Protein AF-A0A930F1V5-F1 (afdb_monomer_lite)

Radius of gyration: 35.03 Å; chains: 1; bounding box: 98×80×86 Å

Structure (mmCIF, N/CA/C/O backbone):
data_AF-A0A930F1V5-F1
#
_entry.id   AF-A0A930F1V5-F1
#
loop_
_atom_site.group_PDB
_atom_site.id
_atom_site.type_symbol
_atom_site.label_atom_id
_atom_site.label_alt_id
_atom_site.label_comp_id
_atom_site.label_asym_id
_atom_site.label_entity_id
_atom_site.label_seq_id
_atom_site.pdbx_PDB_ins_code
_atom_site.Cartn_x
_atom_site.Cartn_y
_atom_site.Cartn_z
_atom_site.occupancy
_atom_site.B_iso_or_equiv
_atom_site.auth_seq_id
_atom_site.auth_comp_id
_atom_site.auth_asym_id
_atom_site.auth_atom_id
_atom_site.pdbx_PDB_model_num
ATOM 1 N N . MET A 1 1 ? 2.500 11.258 -12.474 1.00 87.31 1 MET A N 1
ATOM 2 C CA . MET A 1 1 ? 1.110 11.216 -12.967 1.00 87.31 1 MET A CA 1
ATOM 3 C C . MET A 1 1 ? 1.112 10.590 -14.350 1.00 87.31 1 MET A C 1
ATOM 5 O O . MET A 1 1 ? 1.795 11.127 -15.213 1.00 87.31 1 MET A O 1
ATOM 9 N N . PRO A 1 2 ? 0.422 9.464 -14.564 1.00 90.31 2 PRO A N 1
ATOM 10 C CA . PRO A 1 2 ? 0.212 8.910 -15.895 1.00 90.31 2 PRO A CA 1
ATOM 11 C C . PRO A 1 2 ? -0.604 9.876 -16.763 1.00 90.31 2 PRO A C 1
ATOM 13 O O . PRO A 1 2 ? -1.505 10.550 -16.268 1.00 90.31 2 PRO A O 1
ATOM 16 N N . ILE A 1 3 ? -0.257 9.956 -18.045 1.00 91.50 3 ILE A N 1
ATOM 17 C CA . ILE A 1 3 ? -0.938 10.775 -19.059 1.00 91.50 3 ILE A CA 1
ATOM 18 C C . ILE A 1 3 ? -1.569 9.869 -20.114 1.00 91.50 3 ILE A C 1
ATOM 20 O O . ILE A 1 3 ? -2.749 10.018 -20.423 1.00 91.50 3 ILE A O 1
ATOM 24 N N . ARG A 1 4 ? -0.793 8.915 -20.642 1.00 91.00 4 ARG A N 1
ATOM 25 C CA . ARG A 1 4 ? -1.249 7.902 -21.598 1.00 91.00 4 ARG A CA 1
ATOM 26 C C . ARG A 1 4 ? -0.883 6.524 -21.071 1.00 91.00 4 ARG A C 1
ATOM 28 O O . ARG A 1 4 ? 0.270 6.286 -20.705 1.00 91.00 4 ARG A O 1
ATOM 35 N N . VAL A 1 5 ? -1.881 5.650 -21.033 1.00 89.62 5 VAL A N 1
ATOM 36 C CA . VAL A 1 5 ? -1.772 4.269 -20.566 1.00 89.62 5 VAL A CA 1
ATOM 37 C C . VAL A 1 5 ? -2.339 3.364 -21.650 1.00 89.62 5 VAL A C 1
ATOM 39 O O . VAL A 1 5 ? -3.462 3.591 -22.098 1.00 89.62 5 VAL A O 1
ATOM 42 N N . GLU A 1 6 ? -1.581 2.355 -22.063 1.00 88.69 6 GLU A N 1
ATOM 43 C CA . GLU A 1 6 ? -2.021 1.330 -23.014 1.00 88.69 6 GLU A CA 1
ATOM 44 C C . GLU A 1 6 ? -1.712 -0.041 -22.411 1.00 88.69 6 GLU A C 1
ATOM 46 O O . GLU A 1 6 ? -0.600 -0.270 -21.950 1.00 88.69 6 GLU A O 1
ATOM 51 N N . ASN A 1 7 ? -2.700 -0.943 -22.377 1.00 84.62 7 ASN A N 1
ATOM 52 C CA . ASN A 1 7 ? -2.561 -2.286 -21.790 1.00 84.62 7 ASN A CA 1
ATOM 53 C C . ASN A 1 7 ? -1.941 -2.283 -20.374 1.00 84.62 7 ASN A C 1
ATOM 55 O O . ASN A 1 7 ? -1.029 -3.050 -20.092 1.00 84.62 7 ASN A O 1
ATOM 59 N N . ASP A 1 8 ? -2.412 -1.382 -19.505 1.00 80.56 8 ASP A N 1
ATOM 60 C CA . ASP A 1 8 ? -1.900 -1.136 -18.142 1.00 80.56 8 ASP A CA 1
ATOM 61 C C . ASP A 1 8 ? -0.447 -0.636 -18.038 1.00 80.56 8 ASP A C 1
ATOM 63 O O . ASP A 1 8 ? 0.031 -0.305 -16.943 1.00 80.56 8 ASP A O 1
ATOM 67 N N . GLU A 1 9 ? 0.235 -0.436 -19.163 1.00 85.62 9 GLU A N 1
ATOM 68 C CA . GLU A 1 9 ? 1.553 0.171 -19.205 1.00 85.62 9 GLU A CA 1
ATOM 69 C C . GLU A 1 9 ? 1.458 1.696 -19.341 1.00 85.62 9 GLU A C 1
ATOM 71 O O . GLU A 1 9 ? 0.731 2.235 -20.178 1.00 85.62 9 GLU A O 1
ATOM 76 N N . ILE A 1 10 ? 2.205 2.423 -18.505 1.00 90.25 10 ILE A N 1
ATOM 77 C CA . ILE A 1 10 ? 2.316 3.879 -18.632 1.00 90.25 10 ILE A CA 1
ATOM 78 C C . ILE A 1 10 ? 3.332 4.201 -19.718 1.00 90.25 10 ILE A C 1
ATOM 80 O O . ILE A 1 10 ? 4.530 3.985 -19.528 1.00 90.25 10 ILE A O 1
ATOM 84 N N . ILE A 1 11 ? 2.836 4.784 -20.807 1.00 91.00 11 ILE A N 1
ATOM 85 C CA . ILE A 1 11 ? 3.653 5.243 -21.929 1.00 91.00 11 ILE A CA 1
ATOM 86 C C . ILE A 1 11 ? 4.086 6.688 -21.709 1.00 91.00 11 ILE A C 1
ATOM 88 O O . ILE A 1 11 ? 5.262 6.994 -21.850 1.00 91.00 11 ILE A O 1
ATOM 92 N N . ASP A 1 12 ? 3.162 7.567 -21.316 1.00 92.69 12 ASP A N 1
ATOM 93 C CA . ASP A 1 12 ? 3.465 8.978 -21.071 1.00 92.69 12 ASP A CA 1
ATOM 94 C C . ASP A 1 12 ? 3.176 9.326 -19.614 1.00 92.69 12 ASP A C 1
ATOM 96 O O . ASP A 1 12 ? 2.146 8.926 -19.058 1.00 92.69 12 ASP A O 1
ATOM 100 N N . CYS A 1 13 ? 4.037 10.130 -18.995 1.00 93.44 13 CYS A N 1
ATOM 101 C CA . CYS A 1 13 ? 3.841 10.554 -17.615 1.00 93.44 13 CYS A CA 1
ATOM 102 C C . CYS A 1 13 ? 4.427 11.935 -17.331 1.00 93.44 13 CYS A C 1
ATOM 104 O O . CYS A 1 13 ? 5.373 12.373 -17.975 1.00 93.44 13 CYS A O 1
ATOM 106 N N . ALA A 1 14 ? 3.894 12.596 -16.310 1.00 93.50 14 ALA A N 1
ATOM 107 C CA . ALA A 1 14 ? 4.438 13.820 -15.749 1.00 93.50 14 ALA A CA 1
ATOM 108 C C . ALA A 1 14 ? 4.901 13.631 -14.304 1.00 93.50 14 ALA A C 1
ATOM 110 O O . ALA A 1 14 ? 4.192 13.034 -13.489 1.00 93.50 14 ALA A O 1
ATOM 111 N N . PHE A 1 15 ? 6.039 14.215 -13.960 1.00 92.44 15 PHE A N 1
ATOM 112 C CA . PHE A 1 15 ? 6.551 14.307 -12.601 1.00 92.44 15 PHE A CA 1
ATOM 113 C C . PHE A 1 15 ? 6.572 15.761 -12.158 1.00 92.44 15 PHE A C 1
ATOM 115 O O . PHE A 1 15 ? 7.014 16.639 -12.894 1.00 92.44 15 PHE A O 1
ATOM 122 N N . LEU A 1 16 ? 6.090 16.002 -10.944 1.00 91.69 16 LEU A N 1
ATOM 123 C CA . LEU A 1 16 ? 6.138 17.304 -10.302 1.00 91.69 16 LEU A CA 1
ATOM 124 C C . LEU A 1 16 ? 7.154 17.230 -9.164 1.00 91.69 16 LEU A C 1
ATOM 126 O O . LEU A 1 16 ? 7.044 16.363 -8.300 1.00 91.69 16 LEU A O 1
ATOM 130 N N . GLY A 1 17 ? 8.120 18.138 -9.161 1.00 89.19 17 GLY A N 1
ATOM 131 C CA . GLY A 1 17 ? 9.082 18.302 -8.078 1.00 89.19 17 GLY A CA 1
ATOM 132 C C . GLY A 1 17 ? 9.115 19.749 -7.613 1.00 89.19 17 GLY A C 1
ATOM 133 O O . GLY A 1 17 ? 8.975 20.664 -8.419 1.00 89.19 17 GLY A O 1
ATOM 134 N N . SER A 1 18 ? 9.313 19.971 -6.321 1.00 87.94 18 SER A N 1
ATOM 135 C CA . SER A 1 18 ? 9.596 21.294 -5.767 1.00 87.94 18 SER A CA 1
ATOM 136 C C . SER A 1 18 ? 11.045 21.350 -5.294 1.00 87.94 18 SER A C 1
ATOM 138 O O . SER A 1 18 ? 11.578 20.386 -4.747 1.00 87.94 18 SER A O 1
ATOM 140 N N . GLY A 1 19 ? 11.705 22.478 -5.532 1.00 84.31 19 GLY A N 1
ATOM 141 C CA . GLY A 1 19 ? 13.085 22.708 -5.125 1.00 84.31 19 GLY A CA 1
ATOM 142 C C . GLY A 1 19 ? 13.356 24.183 -4.870 1.00 84.31 19 GLY A C 1
ATOM 143 O O . GLY A 1 19 ? 12.490 25.031 -5.072 1.00 84.31 19 GLY A O 1
ATOM 144 N N . TYR A 1 20 ? 14.574 24.488 -4.430 1.00 83.25 20 TYR A N 1
ATOM 145 C CA . TYR A 1 20 ? 15.042 25.860 -4.258 1.00 83.25 20 TYR A CA 1
ATOM 146 C C . TYR A 1 20 ? 16.184 26.130 -5.232 1.00 83.25 20 TYR A C 1
ATOM 148 O O . TYR A 1 20 ? 17.164 25.387 -5.262 1.00 83.25 20 TYR A O 1
ATOM 156 N N . LEU A 1 21 ? 16.082 27.213 -6.001 1.00 77.12 21 LEU A N 1
ATOM 157 C CA . LEU A 1 21 ? 17.157 27.697 -6.862 1.00 77.12 21 LEU A CA 1
ATOM 158 C C . LEU A 1 21 ? 17.503 29.124 -6.436 1.00 77.12 21 LEU A C 1
ATOM 160 O O . LEU A 1 21 ? 16.655 30.010 -6.481 1.00 77.12 21 LEU A O 1
ATOM 164 N N . ASN A 1 22 ? 18.743 29.351 -5.996 1.00 79.88 22 ASN A N 1
ATOM 165 C CA . ASN A 1 22 ? 19.207 30.653 -5.492 1.00 79.88 22 ASN A CA 1
ATOM 166 C C . ASN A 1 22 ? 18.324 31.249 -4.372 1.00 79.88 22 ASN A C 1
ATOM 168 O O . ASN A 1 22 ? 18.157 32.462 -4.290 1.00 79.88 22 ASN A O 1
ATOM 172 N N . GLY A 1 23 ? 17.751 30.398 -3.513 1.00 80.19 23 GLY A N 1
ATOM 173 C CA . GLY A 1 23 ? 16.899 30.814 -2.392 1.00 80.19 23 GLY A CA 1
ATOM 174 C C . GLY A 1 23 ? 15.430 31.077 -2.742 1.00 80.19 23 GLY A C 1
ATOM 175 O O . GLY A 1 23 ? 14.665 31.389 -1.838 1.00 80.19 23 GLY A O 1
ATOM 176 N N . VAL A 1 24 ? 15.032 30.915 -4.008 1.00 81.69 24 VAL A N 1
ATOM 177 C CA . VAL A 1 24 ? 13.638 31.041 -4.467 1.00 81.69 24 VAL A CA 1
ATOM 178 C C . VAL A 1 24 ? 13.042 29.651 -4.653 1.00 81.69 24 VAL A C 1
ATOM 180 O O . VAL A 1 24 ? 13.688 28.779 -5.245 1.00 81.69 24 VAL A O 1
ATOM 183 N N . GLN A 1 25 ? 11.825 29.437 -4.151 1.00 83.94 25 GLN A N 1
ATOM 184 C CA . GLN A 1 25 ? 11.105 28.187 -4.370 1.00 83.94 25 GLN A CA 1
ATOM 185 C C . GLN A 1 25 ? 10.666 28.092 -5.839 1.00 83.94 25 GLN A C 1
ATOM 187 O O . GLN A 1 25 ? 10.080 29.010 -6.412 1.00 83.94 25 GLN A O 1
ATOM 192 N N . LEU A 1 26 ? 10.969 26.960 -6.462 1.00 86.38 26 LEU A N 1
ATOM 193 C CA . LEU A 1 26 ? 10.653 26.674 -7.852 1.00 86.38 26 LEU A CA 1
ATOM 194 C C . LEU A 1 26 ? 9.980 25.308 -7.929 1.00 86.38 26 LEU A C 1
ATOM 196 O O . LEU A 1 26 ? 10.496 24.319 -7.402 1.00 86.38 26 LEU A O 1
ATOM 200 N N . THR A 1 27 ? 8.853 25.241 -8.623 1.00 90.12 27 THR A N 1
ATOM 201 C CA . THR A 1 27 ? 8.196 23.969 -8.926 1.00 90.12 27 THR A CA 1
ATOM 202 C C . THR A 1 27 ? 8.531 23.585 -10.361 1.00 90.12 27 THR A C 1
ATOM 204 O O . THR A 1 27 ? 8.332 24.371 -11.280 1.00 90.12 27 THR A O 1
ATOM 207 N N . THR A 1 28 ? 9.058 22.384 -10.568 1.00 90.69 28 THR A N 1
ATOM 208 C CA . THR A 1 28 ? 9.398 21.841 -11.885 1.00 90.69 28 THR A CA 1
ATOM 209 C C . THR A 1 28 ? 8.401 20.751 -12.251 1.00 90.69 28 THR A C 1
ATOM 211 O O . THR A 1 28 ? 8.206 19.804 -11.490 1.00 90.69 28 THR A O 1
ATOM 214 N N . LEU A 1 29 ? 7.792 20.868 -13.425 1.00 91.94 29 LEU A N 1
ATOM 215 C CA . LEU A 1 29 ? 6.998 19.822 -14.055 1.00 91.94 29 LEU A CA 1
ATOM 216 C C . LEU A 1 29 ? 7.804 19.244 -15.215 1.00 91.94 29 LEU A C 1
ATOM 218 O O . LEU A 1 29 ? 8.095 19.958 -16.169 1.00 91.94 29 LEU A O 1
ATOM 222 N N . VAL A 1 30 ? 8.141 17.962 -15.144 1.00 93.44 30 VAL A N 1
ATOM 223 C CA . VAL A 1 30 ? 8.803 17.232 -16.230 1.00 93.44 30 VAL A CA 1
ATOM 224 C C . VAL A 1 30 ? 7.794 16.278 -16.847 1.00 93.44 30 VAL A C 1
ATOM 226 O O . VAL A 1 30 ? 7.261 15.416 -16.155 1.00 93.44 30 VAL A O 1
ATOM 229 N N . VAL A 1 31 ? 7.518 16.433 -18.136 1.00 93.88 31 VAL A N 1
ATOM 230 C CA . VAL A 1 31 ? 6.594 15.598 -18.901 1.00 93.88 31 VAL A CA 1
ATOM 231 C C . VAL A 1 31 ? 7.390 14.732 -19.867 1.00 93.88 31 VAL A C 1
ATOM 233 O O . VAL A 1 31 ? 8.111 15.250 -20.713 1.00 93.88 31 VAL A O 1
ATOM 236 N N . PHE A 1 32 ? 7.240 13.417 -19.752 1.00 93.94 32 PHE A N 1
ATOM 237 C CA . PHE A 1 32 ? 7.778 12.441 -20.689 1.00 93.94 32 PHE A CA 1
ATOM 238 C C . PHE A 1 32 ? 6.686 11.992 -21.661 1.00 93.94 32 PHE A C 1
ATOM 240 O O . PHE A 1 32 ? 5.618 11.552 -21.222 1.00 93.94 32 PHE A O 1
ATOM 247 N N . ARG A 1 33 ? 6.950 12.089 -22.968 1.00 93.88 33 ARG A N 1
ATOM 248 C CA . ARG A 1 33 ? 6.046 11.632 -24.036 1.00 93.88 33 ARG A CA 1
ATOM 249 C C . ARG A 1 33 ? 6.768 10.747 -25.036 1.00 93.88 33 ARG A C 1
ATOM 251 O O . ARG A 1 33 ? 7.878 11.074 -25.439 1.00 93.88 33 ARG A O 1
ATOM 258 N N . LYS A 1 34 ? 6.119 9.678 -25.492 1.00 92.25 34 LYS A N 1
ATOM 259 C CA . LYS A 1 34 ? 6.620 8.822 -26.574 1.00 92.25 34 LYS A CA 1
ATOM 260 C C . LYS A 1 34 ? 6.027 9.242 -27.925 1.00 92.25 34 LYS A C 1
ATOM 262 O O . LYS A 1 34 ? 4.811 9.166 -28.116 1.00 92.25 34 LYS A O 1
ATOM 267 N N . THR A 1 35 ? 6.878 9.656 -28.862 1.00 88.88 35 THR A N 1
ATOM 268 C CA . THR A 1 35 ? 6.521 10.024 -30.247 1.00 88.88 35 THR A CA 1
ATOM 269 C C . THR A 1 35 ? 7.446 9.295 -31.220 1.00 88.88 35 THR A C 1
ATOM 271 O O . THR A 1 35 ? 8.657 9.330 -31.026 1.00 88.88 35 THR A O 1
ATOM 274 N N . ASP A 1 36 ? 6.900 8.637 -32.249 1.00 85.94 36 ASP A N 1
ATOM 275 C CA . ASP A 1 36 ? 7.674 7.885 -33.259 1.00 85.94 36 ASP A CA 1
ATOM 276 C C . ASP A 1 36 ? 8.732 6.948 -32.638 1.00 85.94 36 ASP A C 1
ATOM 278 O O . ASP A 1 36 ? 9.912 6.976 -32.982 1.00 85.94 36 ASP A O 1
ATOM 282 N N . ASP A 1 37 ? 8.294 6.169 -31.646 1.00 85.88 37 ASP A N 1
ATOM 283 C CA . ASP A 1 37 ? 9.097 5.265 -30.813 1.00 85.88 37 ASP A CA 1
ATOM 284 C C . ASP A 1 37 ? 10.190 5.877 -29.930 1.00 85.88 37 ASP A C 1
ATOM 286 O O . ASP A 1 37 ? 10.820 5.154 -29.163 1.00 85.88 37 ASP A O 1
ATOM 290 N N . LYS A 1 38 ? 10.338 7.203 -29.902 1.00 90.38 38 LYS A N 1
ATOM 291 C CA . LYS A 1 38 ? 11.317 7.891 -29.051 1.00 90.38 38 LYS A CA 1
ATOM 292 C C . LYS A 1 38 ? 10.659 8.740 -27.978 1.00 90.38 38 LYS A C 1
ATOM 294 O O . LYS A 1 38 ? 9.619 9.363 -28.190 1.00 90.38 38 LYS A O 1
ATOM 299 N N . TYR A 1 39 ? 11.296 8.809 -26.820 1.00 92.38 39 TYR A N 1
ATOM 300 C CA . TYR A 1 39 ? 10.850 9.644 -25.719 1.00 92.38 39 TYR A CA 1
ATOM 301 C C . TYR A 1 39 ? 11.319 11.091 -25.887 1.00 92.38 39 TYR A C 1
ATOM 303 O O . TYR A 1 39 ? 12.415 11.363 -26.367 1.00 92.38 39 TYR A O 1
ATOM 311 N N . THR A 1 40 ? 10.502 12.040 -25.452 1.00 92.19 40 THR A N 1
ATOM 312 C CA . THR A 1 40 ? 10.867 13.445 -25.257 1.00 92.19 40 THR A CA 1
ATOM 313 C C . THR A 1 40 ? 10.616 13.830 -23.809 1.00 92.19 40 THR A C 1
ATOM 315 O O . THR A 1 40 ? 9.640 13.387 -23.207 1.00 92.19 40 THR A O 1
ATOM 318 N N . ALA A 1 41 ? 11.503 14.647 -23.244 1.00 92.44 41 ALA A N 1
ATOM 319 C CA . ALA A 1 41 ? 11.342 15.245 -21.927 1.00 92.44 41 ALA A CA 1
ATOM 320 C C . ALA A 1 41 ? 11.092 16.751 -22.073 1.00 92.44 41 ALA A C 1
ATOM 322 O O . ALA A 1 41 ? 11.944 17.488 -22.571 1.00 92.44 41 ALA A O 1
ATOM 323 N N . GLU A 1 42 ? 9.926 17.205 -21.626 1.00 92.88 42 GLU A N 1
ATOM 324 C CA . GLU A 1 42 ? 9.502 18.605 -21.611 1.00 92.88 42 GLU A CA 1
ATOM 325 C C . GLU A 1 42 ? 9.503 19.100 -20.163 1.00 92.88 42 GLU A C 1
ATOM 327 O O . GLU A 1 42 ? 8.735 18.619 -19.335 1.00 92.88 42 GLU A O 1
ATOM 332 N N . SER A 1 43 ? 10.378 20.046 -19.833 1.00 92.06 43 SER A N 1
ATOM 333 C CA . SER A 1 43 ? 10.471 20.624 -18.490 1.00 92.06 43 SER A CA 1
ATOM 334 C C . SER A 1 43 ? 9.885 22.028 -18.465 1.00 92.06 43 SER A C 1
ATOM 336 O O . SER A 1 43 ? 10.321 22.897 -19.221 1.00 92.06 43 SER A O 1
ATOM 338 N N . TYR A 1 44 ? 8.939 22.246 -17.558 1.00 90.88 44 TYR A N 1
ATOM 339 C CA . TYR A 1 44 ? 8.264 23.511 -17.297 1.00 90.88 44 TYR A CA 1
ATOM 340 C C . TYR A 1 44 ? 8.552 23.952 -15.866 1.00 90.88 44 TYR A C 1
ATOM 342 O O . TYR A 1 44 ? 8.466 23.146 -14.938 1.00 90.88 44 TYR A O 1
ATOM 350 N N . TYR A 1 45 ? 8.866 25.229 -15.672 1.00 89.12 45 TYR A N 1
ATOM 351 C CA . TYR A 1 45 ? 9.183 25.765 -14.350 1.00 89.12 45 TYR A CA 1
ATOM 352 C C . TYR A 1 45 ? 8.137 26.787 -13.921 1.00 89.12 45 TYR A C 1
ATOM 354 O O . TYR A 1 45 ? 7.804 27.697 -14.681 1.00 89.12 45 TYR A O 1
ATOM 362 N N . PHE A 1 46 ? 7.667 26.659 -12.688 1.00 89.19 46 PHE A N 1
ATOM 363 C CA . PHE A 1 46 ? 6.704 27.542 -12.050 1.00 89.19 46 PHE A CA 1
ATOM 364 C C . PHE A 1 46 ? 7.373 28.298 -10.900 1.00 89.19 46 PHE A C 1
ATOM 366 O O . PHE A 1 46 ? 8.177 27.727 -10.154 1.00 89.19 46 PHE A O 1
ATOM 373 N N . ASN A 1 47 ? 7.049 29.583 -10.773 1.00 86.06 47 ASN A N 1
ATOM 374 C CA . ASN A 1 47 ? 7.516 30.427 -9.673 1.00 86.06 47 ASN A CA 1
ATOM 375 C C . ASN A 1 47 ? 6.745 30.142 -8.363 1.00 86.06 47 ASN A C 1
ATOM 377 O O . ASN A 1 47 ? 5.841 29.308 -8.327 1.00 86.06 47 ASN A O 1
ATOM 381 N N . GLU A 1 48 ? 7.076 30.863 -7.287 1.00 84.00 48 GLU A N 1
ATOM 382 C CA . GLU A 1 48 ? 6.421 30.735 -5.969 1.00 84.00 48 GLU A CA 1
ATOM 383 C C . GLU A 1 48 ? 4.904 30.998 -6.004 1.00 84.00 48 GLU A C 1
ATOM 385 O O . GLU A 1 48 ? 4.165 30.490 -5.164 1.00 84.00 48 GLU A O 1
ATOM 390 N N . ASN A 1 49 ? 4.429 31.745 -7.004 1.00 83.88 49 ASN A N 1
ATOM 391 C CA . ASN A 1 49 ? 3.015 32.054 -7.213 1.00 83.88 49 ASN A CA 1
ATOM 392 C C . ASN A 1 49 ? 2.303 31.025 -8.111 1.00 83.88 49 ASN A C 1
ATOM 394 O O . ASN A 1 49 ? 1.153 31.242 -8.489 1.00 83.88 49 ASN A O 1
ATOM 398 N N . ASN A 1 50 ? 2.961 29.911 -8.455 1.00 81.50 50 ASN A N 1
ATOM 399 C CA . ASN A 1 50 ? 2.503 28.905 -9.420 1.00 81.50 50 ASN A CA 1
ATOM 400 C C . ASN A 1 50 ? 2.276 29.445 -10.843 1.00 81.50 50 ASN A C 1
ATOM 402 O O . ASN A 1 50 ? 1.512 28.870 -11.620 1.00 81.50 50 ASN A O 1
ATOM 406 N N . GLU A 1 51 ? 2.949 30.529 -11.215 1.00 85.25 51 GLU A N 1
ATOM 407 C CA . GLU A 1 51 ? 2.911 31.061 -12.573 1.00 85.25 51 GLU A CA 1
ATOM 408 C C . GLU A 1 51 ? 4.011 30.409 -13.406 1.00 85.25 51 GLU A C 1
ATOM 410 O O . GLU A 1 51 ? 5.155 30.264 -12.957 1.00 85.25 51 GLU A O 1
ATOM 415 N N . LEU A 1 52 ? 3.657 30.014 -14.629 1.00 85.38 52 LEU A N 1
ATOM 416 C CA . LEU A 1 52 ? 4.599 29.436 -15.575 1.00 85.38 52 LEU A CA 1
ATOM 417 C C . LEU A 1 52 ? 5.645 30.488 -15.954 1.00 85.38 52 LEU A C 1
ATOM 419 O O . LEU A 1 52 ? 5.313 31.592 -16.380 1.00 85.38 52 LEU A O 1
ATOM 423 N N . THR A 1 53 ? 6.912 30.131 -15.806 1.00 82.94 53 THR A N 1
ATOM 424 C CA . THR A 1 53 ? 8.026 30.955 -16.270 1.00 82.94 53 THR A CA 1
ATOM 425 C C . THR A 1 53 ? 8.307 30.685 -17.749 1.00 82.94 53 THR A C 1
ATOM 427 O O . THR A 1 53 ? 8.052 29.591 -18.244 1.00 82.94 53 THR A O 1
ATOM 430 N N . ASP A 1 54 ? 8.931 31.638 -18.444 1.00 77.44 54 ASP A N 1
ATOM 431 C CA . ASP A 1 54 ? 9.329 31.479 -19.856 1.00 77.44 54 ASP A CA 1
ATOM 432 C C . ASP A 1 54 ? 10.454 30.446 -20.074 1.00 77.44 54 ASP A C 1
ATOM 434 O O . ASP A 1 54 ? 10.904 30.217 -21.198 1.00 77.44 54 ASP A O 1
ATOM 438 N N . LYS A 1 55 ? 10.952 29.820 -19.002 1.00 70.31 55 LYS A N 1
ATOM 439 C CA . LYS A 1 55 ? 11.929 28.741 -19.098 1.00 70.31 55 LYS A CA 1
ATOM 440 C C . LYS A 1 55 ? 11.181 27.453 -19.436 1.00 70.31 55 LYS A C 1
ATOM 442 O O . LYS A 1 55 ? 10.459 26.909 -18.606 1.00 70.31 55 LYS A O 1
ATOM 447 N N . ALA A 1 56 ? 11.392 26.957 -20.647 1.00 77.31 56 ALA A N 1
ATOM 448 C CA . ALA A 1 56 ? 11.021 25.608 -21.036 1.00 77.31 56 ALA A CA 1
ATOM 449 C C . ALA A 1 56 ? 12.236 24.934 -21.670 1.00 77.31 56 ALA A C 1
ATOM 451 O O . ALA A 1 56 ? 12.887 25.510 -22.544 1.00 77.31 56 ALA A O 1
ATOM 452 N N . THR A 1 57 ? 12.539 23.722 -21.220 1.00 85.25 57 THR A N 1
ATOM 453 C CA . THR A 1 57 ? 13.617 22.910 -21.790 1.00 85.25 57 THR A CA 1
ATOM 454 C C . THR A 1 57 ? 12.990 21.679 -22.413 1.00 85.25 57 THR A C 1
ATOM 456 O O . THR A 1 57 ? 12.252 20.960 -21.742 1.00 85.25 57 THR A O 1
ATOM 459 N N . MET A 1 58 ? 13.282 21.434 -23.687 1.00 88.00 58 MET A N 1
ATOM 460 C CA . MET A 1 58 ? 12.878 20.219 -24.383 1.00 88.00 58 MET A CA 1
ATOM 461 C C . MET A 1 58 ? 14.128 19.422 -24.742 1.00 88.00 58 MET A C 1
ATOM 463 O O . MET A 1 58 ? 15.064 19.964 -25.330 1.00 88.00 58 MET A O 1
ATOM 467 N N . LEU A 1 59 ? 14.135 18.145 -24.377 1.00 87.62 59 LEU A N 1
ATOM 468 C CA . LEU A 1 59 ? 15.215 17.213 -24.672 1.00 87.62 59 LEU A CA 1
ATOM 469 C C . LEU A 1 59 ? 14.642 15.994 -25.396 1.00 87.62 59 LEU A C 1
ATOM 471 O O . LEU A 1 59 ? 13.720 15.348 -24.899 1.00 87.62 59 LEU A O 1
ATOM 475 N N . GLN A 1 60 ? 15.197 15.676 -26.564 1.00 86.62 60 GLN A N 1
ATOM 476 C CA . GLN A 1 60 ? 14.913 14.418 -27.246 1.00 86.62 60 GLN A CA 1
ATOM 477 C C . GLN A 1 60 ? 15.708 13.300 -26.566 1.00 86.62 60 GLN A C 1
ATOM 479 O O . GLN A 1 60 ? 16.926 13.399 -26.427 1.00 86.62 60 GLN A O 1
ATOM 484 N N . LEU A 1 61 ? 15.012 12.250 -26.152 1.00 87.19 61 LEU A N 1
ATOM 485 C CA . LEU A 1 61 ? 15.577 11.018 -25.614 1.00 87.19 61 LEU A CA 1
ATOM 486 C C . LEU A 1 61 ? 15.491 9.901 -26.670 1.00 87.19 61 LEU A C 1
ATOM 488 O O . LEU A 1 61 ? 15.103 10.132 -27.822 1.00 87.19 61 LEU A O 1
ATOM 492 N N . GLY A 1 62 ? 15.909 8.697 -26.288 1.00 85.50 62 GLY A N 1
ATOM 493 C CA . GLY A 1 62 ? 15.904 7.507 -27.135 1.00 85.50 62 GLY A CA 1
ATOM 494 C C . GLY A 1 62 ? 14.626 6.684 -27.019 1.00 85.50 62 GLY A C 1
ATOM 495 O O . GLY A 1 62 ? 13.580 7.178 -26.607 1.00 85.50 62 GLY A O 1
ATOM 496 N N . GLU A 1 63 ? 14.731 5.418 -27.406 1.00 85.50 63 GLU A N 1
ATOM 497 C CA . GLU A 1 63 ? 13.622 4.451 -27.426 1.00 85.50 63 GLU A CA 1
ATOM 498 C C . GLU A 1 63 ? 13.362 3.828 -26.044 1.00 85.50 63 GLU A C 1
ATOM 500 O O . GLU A 1 63 ? 12.269 3.332 -25.773 1.00 85.50 63 GLU A O 1
ATOM 505 N N . VAL A 1 64 ? 14.350 3.907 -25.146 1.00 85.06 64 VAL A N 1
ATOM 506 C CA . VAL A 1 64 ? 14.268 3.394 -23.776 1.00 85.06 64 VAL A CA 1
ATOM 507 C C . VAL A 1 64 ? 13.415 4.317 -22.910 1.00 85.06 64 VAL A C 1
ATOM 509 O O . VAL A 1 64 ? 13.549 5.543 -22.941 1.00 85.06 64 VAL A O 1
ATOM 512 N N . LYS A 1 65 ? 12.549 3.705 -22.101 1.00 87.69 65 LYS A N 1
ATOM 513 C CA . LYS A 1 65 ? 11.678 4.381 -21.141 1.00 87.69 65 LYS A CA 1
ATOM 514 C C . LYS A 1 65 ? 12.519 5.080 -20.061 1.00 87.69 65 LYS A C 1
ATOM 516 O O . LYS A 1 65 ? 13.232 4.409 -19.323 1.00 87.69 65 LYS A O 1
ATOM 521 N N . PRO A 1 66 ? 12.445 6.415 -19.915 1.00 87.44 66 PRO A N 1
ATOM 522 C CA . PRO A 1 66 ? 13.342 7.163 -19.029 1.00 87.44 66 PRO A CA 1
ATOM 523 C C . PRO A 1 66 ? 12.858 7.232 -17.572 1.00 87.44 66 PRO A C 1
ATOM 525 O O . PRO A 1 66 ? 13.349 8.043 -16.789 1.00 87.44 66 PRO A O 1
ATOM 528 N N . PHE A 1 67 ? 11.853 6.438 -17.212 1.00 89.06 67 PHE A N 1
ATOM 529 C CA . PHE A 1 67 ? 11.234 6.439 -15.895 1.00 89.06 67 PHE A CA 1
ATOM 530 C C . PHE A 1 67 ? 10.767 5.034 -15.526 1.00 89.06 67 PHE A C 1
ATOM 532 O O . PHE A 1 67 ? 10.322 4.270 -16.378 1.00 89.06 67 PHE A O 1
ATOM 539 N N . ALA A 1 68 ? 10.770 4.747 -14.230 1.00 88.62 68 ALA A N 1
ATOM 540 C CA . ALA A 1 68 ? 10.147 3.565 -13.659 1.00 88.62 68 ALA A CA 1
ATOM 541 C C . ALA A 1 68 ? 9.065 4.010 -12.665 1.00 88.62 68 ALA A C 1
ATOM 543 O O . ALA A 1 68 ? 9.185 5.063 -12.029 1.00 88.62 68 ALA A O 1
ATOM 544 N N . ILE A 1 69 ? 7.975 3.250 -12.552 1.00 87.50 69 ILE A N 1
ATOM 545 C CA . ILE A 1 69 ? 6.858 3.576 -11.656 1.00 87.50 69 ILE A CA 1
ATOM 546 C C . ILE A 1 69 ? 6.586 2.371 -10.776 1.00 87.50 69 ILE A C 1
ATOM 548 O O . ILE A 1 69 ? 6.046 1.377 -11.244 1.00 87.50 69 ILE A O 1
ATOM 552 N N . MET A 1 70 ? 6.921 2.492 -9.494 1.00 88.38 70 MET A N 1
ATOM 553 C CA . MET A 1 70 ? 6.588 1.473 -8.510 1.00 88.38 70 MET A CA 1
ATOM 554 C C . MET A 1 70 ? 5.084 1.501 -8.235 1.00 88.38 70 MET A C 1
ATOM 556 O O . MET A 1 70 ? 4.504 2.557 -7.952 1.00 88.38 70 MET A O 1
ATOM 560 N N . ARG A 1 71 ? 4.454 0.333 -8.312 1.00 88.25 71 ARG A N 1
ATOM 561 C CA . ARG A 1 71 ? 3.036 0.136 -8.018 1.00 88.25 71 ARG A CA 1
ATOM 562 C C . ARG A 1 71 ? 2.886 -0.873 -6.891 1.00 88.25 71 ARG A C 1
ATOM 564 O O . ARG A 1 71 ? 3.829 -1.552 -6.501 1.00 88.25 71 ARG A O 1
ATOM 571 N N . THR A 1 72 ? 1.688 -0.926 -6.329 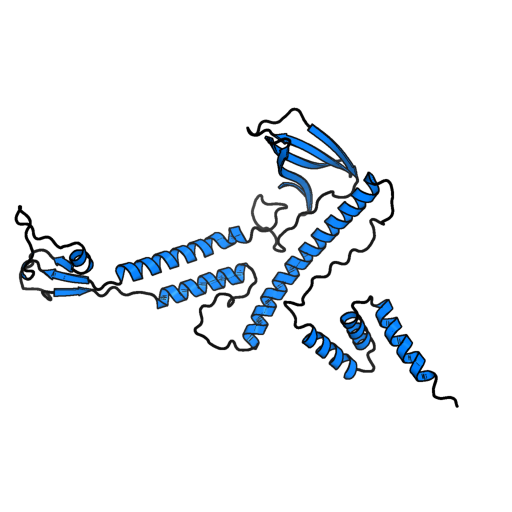1.00 89.44 72 THR A N 1
ATOM 572 C CA . THR A 1 72 ? 1.301 -2.047 -5.480 1.00 89.44 72 THR A CA 1
ATOM 573 C C . THR A 1 72 ? 0.968 -3.237 -6.373 1.00 89.44 72 THR A C 1
ATOM 575 O O . THR A 1 72 ? 0.329 -3.062 -7.405 1.00 89.44 72 THR A O 1
ATOM 578 N N . ALA A 1 73 ? 1.332 -4.443 -5.941 1.00 86.88 73 ALA A N 1
ATOM 579 C CA . ALA A 1 73 ? 1.083 -5.686 -6.689 1.00 86.88 73 ALA A CA 1
ATOM 580 C C . ALA A 1 73 ? -0.397 -6.067 -6.874 1.00 86.88 73 ALA A C 1
ATOM 582 O O . ALA A 1 73 ? -0.725 -7.074 -7.495 1.00 86.88 73 ALA A O 1
ATOM 583 N N . GLU A 1 74 ? -1.314 -5.307 -6.283 1.00 86.88 74 GLU A N 1
ATOM 584 C CA . GLU A 1 74 ? -2.745 -5.537 -6.430 1.00 86.88 74 GLU A CA 1
ATOM 585 C C . GLU A 1 74 ? -3.265 -4.787 -7.652 1.00 86.88 74 GLU A C 1
ATOM 587 O O . GLU A 1 74 ? -2.949 -3.614 -7.868 1.00 86.88 74 GLU A O 1
ATOM 592 N N . VAL A 1 75 ? -4.126 -5.453 -8.420 1.00 85.56 75 VAL A N 1
ATOM 593 C CA . VAL A 1 75 ? -4.768 -4.844 -9.584 1.00 85.56 75 VAL A CA 1
ATOM 594 C C . VAL A 1 75 ? -5.672 -3.703 -9.127 1.00 85.56 75 VAL A C 1
ATOM 596 O O . VAL A 1 75 ? -6.579 -3.887 -8.311 1.00 85.56 75 VAL A O 1
ATOM 599 N N . ASN A 1 76 ? -5.435 -2.517 -9.681 1.00 88.38 76 ASN A N 1
ATOM 600 C CA . ASN A 1 76 ? -6.247 -1.348 -9.396 1.00 88.38 76 ASN A CA 1
ATOM 601 C C . ASN A 1 76 ? -7.589 -1.428 -10.134 1.00 88.38 76 ASN A C 1
ATOM 603 O O . ASN A 1 76 ? -7.637 -1.407 -11.359 1.00 88.38 76 ASN A O 1
ATOM 607 N N . ASN A 1 77 ? -8.683 -1.502 -9.378 1.00 87.38 77 ASN A N 1
ATOM 608 C CA . ASN A 1 77 ? -10.046 -1.621 -9.894 1.00 87.38 77 ASN A CA 1
ATOM 609 C C . ASN A 1 77 ? -10.868 -0.325 -9.775 1.00 87.38 77 ASN A C 1
ATOM 611 O O . ASN A 1 77 ? -12.085 -0.360 -9.953 1.00 87.38 77 ASN A O 1
ATOM 615 N N . PHE A 1 78 ? -10.237 0.802 -9.438 1.00 88.69 78 PHE A N 1
ATOM 616 C CA . PHE A 1 78 ? -10.930 2.081 -9.323 1.00 88.69 78 PHE A CA 1
ATOM 617 C C . PHE A 1 78 ? -11.090 2.780 -10.678 1.00 88.69 78 PHE A C 1
ATOM 619 O O . PHE A 1 78 ? -10.135 2.927 -11.446 1.00 88.69 78 PHE A O 1
ATOM 626 N N . ASP A 1 79 ? -12.294 3.301 -10.923 1.00 87.44 79 ASP A N 1
ATOM 627 C CA . ASP A 1 79 ? -12.598 4.090 -12.115 1.00 87.44 79 ASP A CA 1
ATOM 628 C C . ASP A 1 79 ? -11.736 5.360 -12.185 1.00 87.44 79 ASP A C 1
ATOM 630 O O . ASP A 1 79 ? -11.629 6.122 -11.222 1.00 87.44 79 ASP A O 1
ATOM 634 N N . GLY A 1 80 ? -11.131 5.604 -13.350 1.00 85.69 80 GLY A N 1
ATOM 635 C CA . GLY A 1 80 ? -10.310 6.793 -13.603 1.00 85.69 80 GLY A CA 1
ATOM 636 C C . GLY A 1 80 ? -8.906 6.753 -12.991 1.00 85.69 80 GLY A C 1
ATOM 637 O O . GLY A 1 80 ? -8.235 7.783 -12.965 1.00 85.69 80 GLY A O 1
ATOM 638 N N . MET A 1 81 ? -8.452 5.596 -12.498 1.00 87.69 81 MET A N 1
ATOM 639 C CA . MET A 1 81 ? -7.102 5.410 -11.950 1.00 87.69 81 MET A CA 1
ATOM 640 C C . MET A 1 81 ? -6.219 4.485 -12.799 1.00 87.69 81 MET A C 1
ATOM 642 O O . MET A 1 81 ? -5.309 3.839 -12.280 1.00 87.69 81 MET A O 1
ATOM 646 N N . GLN A 1 82 ? -6.442 4.450 -14.116 1.00 87.31 82 GLN A N 1
ATOM 647 C CA . GLN A 1 82 ? -5.599 3.683 -15.036 1.00 87.31 82 GLN A CA 1
ATOM 648 C C . GLN A 1 82 ? -4.121 4.095 -14.909 1.00 87.31 82 GLN A C 1
ATOM 650 O O . GLN A 1 82 ? -3.785 5.280 -14.866 1.00 87.31 82 GLN A O 1
ATOM 655 N N . GLY A 1 83 ? -3.233 3.103 -14.826 1.00 84.75 83 GLY A N 1
ATOM 656 C CA . GLY A 1 83 ? -1.792 3.290 -14.627 1.00 84.75 83 GLY A CA 1
ATOM 657 C C . GLY A 1 83 ? -1.361 3.568 -13.180 1.00 84.75 83 GLY A C 1
ATOM 658 O O . GLY A 1 83 ? -0.183 3.415 -12.859 1.00 84.75 83 GLY A O 1
ATOM 659 N N . TYR A 1 84 ? -2.266 3.933 -12.271 1.00 87.75 84 TYR A N 1
ATOM 660 C CA . TYR A 1 84 ? -1.920 4.053 -10.854 1.00 87.75 84 TYR A CA 1
ATOM 661 C C . TYR A 1 84 ? -1.923 2.682 -10.175 1.00 87.75 84 TYR A C 1
ATOM 663 O O . TYR A 1 84 ? -2.779 1.845 -10.458 1.00 87.75 84 TYR A O 1
ATOM 671 N N . GLY A 1 85 ? -1.011 2.481 -9.220 1.00 88.62 85 GLY A N 1
ATOM 672 C CA . GLY A 1 85 ? -1.088 1.343 -8.304 1.00 88.62 85 GLY A CA 1
ATOM 673 C C . GLY A 1 85 ? -2.348 1.407 -7.437 1.00 88.62 85 GLY A C 1
ATOM 674 O O . GLY A 1 85 ? -2.861 2.492 -7.147 1.00 88.62 85 GLY A O 1
ATOM 675 N N . TYR A 1 86 ? -2.841 0.248 -7.007 1.00 90.88 86 TYR A N 1
ATOM 676 C CA . TYR A 1 86 ? -3.989 0.161 -6.116 1.00 90.88 86 TYR A CA 1
ATOM 677 C C . TYR A 1 86 ? -3.719 0.887 -4.780 1.00 90.88 86 TYR A C 1
ATOM 679 O O . TYR A 1 86 ? -2.770 0.543 -4.058 1.00 90.88 86 TYR A O 1
ATOM 687 N N . PRO A 1 87 ? -4.535 1.889 -4.408 1.00 90.56 87 PRO A N 1
ATOM 688 C CA . PRO A 1 87 ? -4.301 2.692 -3.216 1.00 90.56 87 PRO A CA 1
ATOM 689 C C . PRO A 1 87 ? -4.778 1.961 -1.954 1.00 90.56 87 PRO A C 1
ATOM 691 O O . PRO A 1 87 ? -5.855 2.242 -1.428 1.00 90.56 87 PRO A O 1
ATOM 694 N N . LYS A 1 88 ? -3.944 1.066 -1.408 1.00 88.62 88 LYS A N 1
ATOM 695 C CA . LYS A 1 88 ? -4.266 0.265 -0.207 1.00 88.62 88 LYS A CA 1
ATOM 696 C C . LYS A 1 88 ? -4.814 1.100 0.962 1.00 88.62 88 LYS A C 1
ATOM 698 O O . LYS A 1 88 ? -5.788 0.717 1.606 1.00 88.62 88 LYS A O 1
ATOM 703 N N . LEU A 1 89 ? -4.235 2.280 1.209 1.00 90.69 89 LEU A N 1
ATOM 704 C CA . LEU A 1 89 ? -4.690 3.188 2.272 1.00 90.69 89 LEU A CA 1
ATOM 705 C C . LEU A 1 89 ? -6.096 3.746 2.037 1.00 90.69 89 LEU A C 1
ATOM 707 O O . LEU A 1 89 ? -6.830 3.938 3.002 1.00 90.69 89 LEU A O 1
ATOM 711 N N . TYR A 1 90 ? -6.481 3.996 0.784 1.00 90.75 90 TYR A N 1
ATOM 712 C CA . TYR A 1 90 ? -7.817 4.495 0.467 1.00 90.75 90 TYR A CA 1
ATOM 713 C C . TYR A 1 90 ? -8.881 3.459 0.847 1.00 90.75 90 TYR A C 1
ATOM 715 O O . TYR A 1 90 ? -9.853 3.786 1.530 1.00 90.75 90 TYR A O 1
ATOM 723 N N . THR A 1 91 ? -8.641 2.188 0.518 1.00 88.06 91 THR A N 1
ATOM 724 C CA . THR A 1 91 ? -9.520 1.077 0.913 1.00 88.06 91 THR A CA 1
ATOM 725 C C . THR A 1 91 ? -9.522 0.838 2.425 1.00 88.06 91 THR A C 1
ATOM 727 O O . THR A 1 91 ? -10.509 0.346 2.968 1.00 88.06 91 THR A O 1
ATOM 730 N N . ALA A 1 92 ? -8.466 1.241 3.137 1.00 91.88 92 ALA A N 1
ATOM 731 C CA . ALA A 1 92 ? -8.394 1.134 4.592 1.00 91.88 92 ALA A CA 1
ATOM 732 C C . ALA A 1 92 ? -9.217 2.200 5.349 1.00 91.88 92 ALA A C 1
ATOM 734 O O . ALA A 1 92 ? -9.500 2.021 6.536 1.00 91.88 92 ALA A O 1
ATOM 735 N N . ILE A 1 93 ? -9.634 3.293 4.691 1.00 94.00 93 ILE A N 1
ATOM 736 C CA . ILE A 1 93 ? -10.342 4.419 5.331 1.00 94.00 93 ILE A CA 1
ATOM 737 C C . ILE A 1 93 ? -11.581 3.980 6.133 1.00 94.00 93 ILE A C 1
ATOM 739 O O . ILE A 1 93 ? -11.724 4.443 7.268 1.00 94.00 93 ILE A O 1
ATOM 743 N N . PRO A 1 94 ? -12.488 3.121 5.619 1.00 92.00 94 PRO A N 1
ATOM 744 C CA . PRO A 1 94 ? -13.656 2.684 6.380 1.00 92.00 94 PRO A CA 1
ATOM 745 C C . PRO A 1 94 ? -13.272 1.979 7.684 1.00 92.00 94 PRO A C 1
ATOM 747 O O . PRO A 1 94 ? -13.830 2.309 8.726 1.00 92.00 94 PRO A O 1
ATOM 750 N N . PHE A 1 95 ? -12.275 1.087 7.654 1.00 91.44 95 PHE A N 1
ATOM 751 C CA . PHE A 1 95 ? -11.803 0.381 8.848 1.00 91.44 95 PHE A CA 1
ATOM 752 C C . PHE A 1 95 ? -11.205 1.345 9.877 1.00 91.44 95 PHE A C 1
ATOM 754 O O . PHE A 1 95 ? -11.527 1.252 11.060 1.00 91.44 95 PHE A O 1
ATOM 761 N N . LEU A 1 96 ? -10.395 2.311 9.430 1.00 92.75 96 LEU A N 1
ATOM 762 C CA . LEU A 1 96 ? -9.814 3.336 10.303 1.00 92.75 96 LEU A CA 1
ATOM 763 C C . LEU A 1 96 ? -10.896 4.202 10.962 1.00 92.75 96 LEU A C 1
ATOM 765 O O . LEU A 1 96 ? -10.835 4.446 12.166 1.00 92.75 96 LEU A O 1
ATOM 769 N N . LYS A 1 97 ? -11.928 4.602 10.208 1.00 94.88 97 LYS A N 1
ATOM 770 C CA . LYS A 1 97 ? -13.088 5.325 10.756 1.00 94.88 97 LYS A CA 1
ATOM 771 C C . LYS A 1 97 ? -13.854 4.495 11.784 1.00 94.88 97 LYS A C 1
ATOM 773 O O . LYS A 1 97 ? -14.308 5.036 12.787 1.00 94.88 97 LYS A O 1
ATOM 778 N N . THR A 1 98 ? -14.008 3.189 11.562 1.00 92.31 98 THR A N 1
ATOM 779 C CA . THR A 1 98 ? -14.668 2.313 12.538 1.00 92.31 98 THR A CA 1
ATOM 780 C C . THR A 1 98 ? -13.845 2.172 13.817 1.00 92.31 98 THR A C 1
ATOM 782 O O . THR A 1 98 ? -14.418 2.215 14.903 1.00 92.31 98 THR A O 1
ATOM 785 N N . ILE A 1 99 ? -12.518 2.057 13.713 1.00 91.69 99 ILE A N 1
ATOM 786 C CA . ILE A 1 99 ? -11.616 2.009 14.874 1.00 91.69 99 ILE A CA 1
ATOM 787 C C . ILE A 1 99 ? -11.720 3.305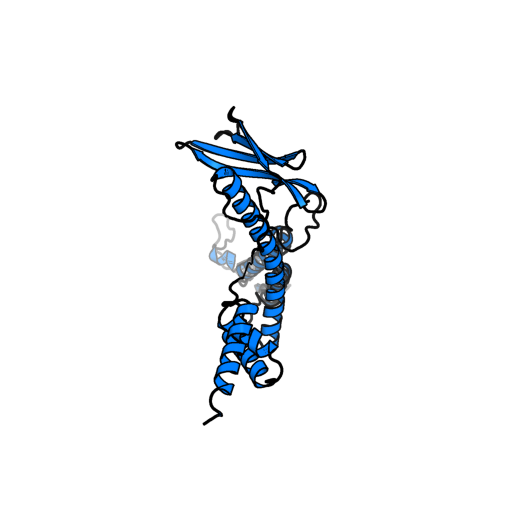 15.693 1.00 91.69 99 ILE A C 1
ATOM 789 O O . ILE A 1 99 ? -11.871 3.243 16.913 1.00 91.69 99 ILE A O 1
ATOM 793 N N . ASP A 1 100 ? -11.714 4.462 15.027 1.00 94.56 100 ASP A N 1
ATOM 794 C CA . ASP A 1 100 ? -11.881 5.774 15.667 1.00 94.56 100 ASP A CA 1
ATOM 795 C C . ASP A 1 100 ? -13.238 5.906 16.386 1.00 94.56 100 ASP A C 1
ATOM 797 O O . ASP A 1 100 ? -13.321 6.341 17.540 1.00 94.56 100 ASP A O 1
ATOM 801 N N . LEU A 1 101 ? -14.315 5.423 15.756 1.00 92.88 101 LEU A N 1
ATOM 802 C CA . LEU A 1 101 ? -15.634 5.375 16.383 1.00 92.88 101 LEU A CA 1
ATOM 803 C C . LEU A 1 101 ? -15.651 4.454 17.611 1.00 92.88 101 LEU A C 1
ATOM 805 O O . LEU A 1 101 ? -16.208 4.828 18.643 1.00 92.88 101 LEU A O 1
ATOM 809 N N . CYS A 1 102 ? -15.029 3.274 17.536 1.00 90.94 102 CYS A N 1
ATOM 810 C CA . CYS A 1 102 ? -14.940 2.359 18.677 1.00 90.94 102 CYS A CA 1
ATOM 811 C C . CYS A 1 102 ? -14.191 2.998 19.848 1.00 90.94 102 CYS A C 1
ATOM 813 O O . CYS A 1 102 ? -14.621 2.867 20.994 1.00 90.94 102 CYS A O 1
ATOM 815 N N . TYR A 1 103 ? -13.109 3.726 19.561 1.00 89.88 103 TYR A N 1
ATOM 816 C CA . TYR A 1 103 ? -12.368 4.475 20.570 1.00 89.88 103 TYR A CA 1
ATOM 817 C C . TYR A 1 103 ? -13.232 5.572 21.208 1.00 89.88 103 TYR A C 1
ATOM 819 O O . TYR A 1 103 ? -13.278 5.691 22.432 1.00 89.88 103 TYR A O 1
ATOM 827 N N . SER A 1 104 ? -13.990 6.314 20.398 1.00 91.38 104 SER A N 1
ATOM 828 C CA . SER A 1 104 ? -14.915 7.349 20.877 1.00 91.38 104 SER A CA 1
ATOM 829 C C . SER A 1 104 ? -16.025 6.781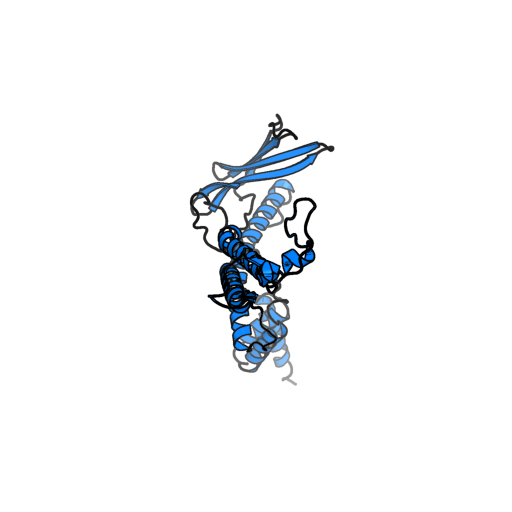 21.771 1.00 91.38 104 SER A C 1
ATOM 831 O O . SER A 1 104 ? -16.361 7.375 22.797 1.00 91.38 104 SER A O 1
ATOM 833 N N . VAL A 1 105 ? -16.578 5.614 21.422 1.00 89.31 105 VAL A N 1
ATOM 834 C CA . VAL A 1 105 ? -17.590 4.922 22.240 1.00 89.31 105 VAL A CA 1
ATOM 835 C C . VAL A 1 105 ? -16.981 4.407 23.543 1.00 89.31 105 VAL A C 1
ATOM 837 O O . VAL A 1 105 ? -17.579 4.604 24.598 1.00 89.31 105 VAL A O 1
ATOM 840 N N . LEU A 1 106 ? -15.786 3.806 23.498 1.00 89.44 106 LEU A N 1
ATOM 841 C CA . LEU A 1 106 ? -15.077 3.356 24.698 1.00 89.44 106 LEU A CA 1
ATOM 842 C C . LEU A 1 106 ? -14.818 4.516 25.655 1.00 89.44 106 LEU A C 1
ATOM 844 O O . LEU A 1 106 ? -15.112 4.415 26.843 1.00 89.44 106 LEU A O 1
ATOM 848 N N . PHE A 1 107 ? -14.294 5.622 25.128 1.00 88.38 107 PHE A N 1
ATOM 849 C CA . PHE A 1 107 ? -14.045 6.824 25.909 1.00 88.38 107 PHE A CA 1
ATOM 850 C C . PHE A 1 107 ? -15.340 7.359 26.525 1.00 88.38 107 PHE A C 1
ATOM 852 O O . PHE A 1 107 ? -15.373 7.641 27.717 1.00 88.38 107 PHE A O 1
ATOM 859 N N . GLY A 1 108 ? -16.423 7.436 25.746 1.00 86.12 108 GLY A N 1
ATOM 860 C CA . GLY A 1 108 ? -17.722 7.895 26.233 1.00 86.12 108 GLY A CA 1
ATOM 861 C C . GLY A 1 108 ? -18.324 7.009 27.329 1.00 86.12 108 GLY A C 1
ATOM 862 O O . GLY A 1 108 ? -18.882 7.540 28.288 1.00 86.12 108 GLY A O 1
ATOM 863 N N . ASP A 1 109 ? -18.203 5.684 27.212 1.00 86.06 109 ASP A N 1
ATOM 864 C CA . ASP A 1 109 ? -18.678 4.738 28.230 1.00 86.06 109 ASP A CA 1
ATOM 865 C C . ASP A 1 109 ? -17.835 4.817 29.514 1.00 86.06 109 ASP A C 1
ATOM 867 O O . ASP A 1 109 ? -18.380 4.696 30.608 1.00 86.06 109 ASP A O 1
ATOM 871 N N . LEU A 1 110 ? -16.524 5.054 29.402 1.00 85.88 110 LEU A N 1
ATOM 872 C CA . LEU A 1 110 ? -15.637 5.228 30.557 1.00 85.88 110 LEU A CA 1
ATOM 873 C C . LEU A 1 110 ? -15.850 6.579 31.254 1.00 85.88 110 LEU A C 1
ATOM 875 O O . LEU A 1 110 ? -15.931 6.623 32.480 1.00 85.88 110 LEU A O 1
ATOM 879 N N . ASP A 1 111 ? -15.989 7.663 30.489 1.00 83.00 111 ASP A N 1
ATOM 880 C CA . ASP A 1 111 ? -16.243 9.014 31.005 1.00 83.00 111 ASP A CA 1
ATOM 881 C C . ASP A 1 111 ? -17.586 9.083 31.750 1.00 83.00 111 ASP A C 1
ATOM 883 O O . ASP A 1 111 ? -17.677 9.598 32.866 1.00 83.00 111 ASP A O 1
ATOM 887 N N . LYS A 1 112 ? -18.623 8.459 31.179 1.00 78.69 112 LYS A N 1
ATOM 888 C CA . LYS A 1 112 ? -19.964 8.366 31.778 1.00 78.69 112 LYS A CA 1
ATOM 889 C C . LYS A 1 112 ? -20.132 7.169 32.706 1.00 78.69 112 LYS A C 1
ATOM 891 O O . LYS A 1 112 ? -21.229 6.971 33.210 1.00 78.69 112 LYS A O 1
ATOM 896 N N . GLY A 1 113 ? -19.084 6.384 32.944 1.00 77.44 113 GLY A N 1
ATOM 897 C CA . GLY A 1 113 ? -19.126 5.183 33.780 1.00 77.44 113 GLY A CA 1
ATOM 898 C C . GLY A 1 113 ? -19.248 5.471 35.279 1.00 77.44 113 GLY A C 1
ATOM 899 O O . GLY A 1 113 ? -19.302 4.544 36.087 1.00 77.44 113 GLY A O 1
ATOM 900 N N . GLN A 1 114 ? -19.273 6.747 35.674 1.00 75.69 114 GLN A N 1
ATOM 901 C CA . GLN A 1 114 ? -19.487 7.143 37.060 1.00 75.69 114 GLN A CA 1
ATOM 902 C C . GLN A 1 114 ? -20.904 6.776 37.512 1.00 75.69 114 GLN A C 1
ATOM 904 O O . GLN A 1 114 ? -21.886 6.960 36.792 1.00 75.69 114 GLN A O 1
ATOM 909 N N . LYS A 1 115 ? -21.010 6.264 38.740 1.00 78.25 115 LYS A N 1
ATOM 910 C CA . LYS A 1 115 ? -22.294 5.968 39.376 1.00 78.25 115 LYS A CA 1
ATOM 911 C C . LYS A 1 115 ? -23.113 7.251 39.522 1.00 78.25 115 LYS A C 1
ATOM 913 O O . LYS A 1 115 ? -22.610 8.241 40.049 1.00 78.25 115 LYS A O 1
ATOM 918 N N . LEU A 1 116 ? -24.378 7.203 39.113 1.00 79.50 116 LEU A N 1
ATOM 919 C CA . LEU A 1 116 ? -25.319 8.311 39.244 1.00 79.50 116 LEU A CA 1
ATOM 920 C C . LEU A 1 116 ? -26.355 7.991 40.323 1.00 79.50 116 LEU A C 1
ATOM 922 O O . LEU A 1 116 ? -26.973 6.927 40.331 1.00 79.50 116 LEU A O 1
ATOM 926 N N . LEU A 1 117 ? -26.552 8.931 41.241 1.00 76.75 117 LEU A N 1
ATOM 927 C CA . LEU A 1 117 ? -27.527 8.864 42.321 1.00 76.75 117 LEU A CA 1
ATOM 928 C C . LEU A 1 117 ? -28.631 9.879 42.050 1.00 76.75 117 LEU A C 1
ATOM 930 O O . LEU A 1 117 ? -28.423 11.091 42.102 1.00 76.75 117 LEU A O 1
ATOM 934 N N . PHE A 1 118 ? -29.827 9.385 41.773 1.00 76.81 118 PHE A N 1
ATOM 935 C CA . PHE A 1 118 ? -31.007 10.217 41.638 1.00 76.81 118 PHE A CA 1
ATOM 936 C C . PHE A 1 118 ? -31.622 10.427 43.018 1.00 76.81 118 PHE A C 1
ATOM 938 O O . PHE A 1 118 ? -32.040 9.466 43.664 1.00 76.81 118 PHE A O 1
ATOM 945 N N . ILE A 1 119 ? -31.660 11.675 43.480 1.00 71.19 119 ILE A N 1
ATOM 946 C CA . ILE A 1 119 ? -32.158 12.032 44.812 1.00 71.19 119 ILE A CA 1
ATOM 947 C C . ILE A 1 119 ? -33.368 12.948 44.659 1.00 71.19 119 ILE A C 1
ATOM 949 O O . ILE A 1 119 ? -33.329 13.926 43.911 1.00 71.19 119 ILE A O 1
ATOM 953 N N . ASN A 1 120 ? -34.443 12.636 45.382 1.00 70.62 120 ASN A N 1
ATOM 954 C CA . ASN A 1 120 ? -35.596 13.523 45.491 1.00 70.62 120 ASN A CA 1
ATOM 955 C C . ASN A 1 120 ? -35.222 14.785 46.290 1.00 70.62 120 ASN A C 1
ATOM 957 O O . ASN A 1 120 ? -34.665 14.688 47.388 1.00 70.62 120 ASN A O 1
ATOM 961 N N . GLU A 1 121 ? -35.558 15.960 45.758 1.00 66.31 121 GLU A N 1
ATOM 962 C CA . GLU A 1 121 ? -35.261 17.267 46.362 1.00 66.31 121 GLU A CA 1
ATOM 963 C C . GLU A 1 121 ? -35.748 17.408 47.815 1.00 66.31 121 GLU A C 1
ATOM 965 O O . GLU A 1 121 ? -35.118 18.117 48.597 1.00 66.31 121 GLU A O 1
ATOM 970 N N . ILE A 1 122 ? -36.798 16.678 48.211 1.00 62.09 122 ILE A N 1
ATOM 971 C CA . ILE A 1 122 ? -37.359 16.698 49.575 1.00 62.09 122 ILE A CA 1
ATOM 972 C C . ILE A 1 122 ? -36.383 16.110 50.618 1.00 62.09 122 ILE A C 1
ATOM 974 O O . ILE A 1 122 ? -36.417 16.493 51.786 1.00 62.09 122 ILE A O 1
ATOM 978 N N . MET A 1 123 ? -35.502 15.187 50.213 1.00 55.31 123 MET A N 1
ATOM 979 C CA . MET A 1 123 ? -34.559 14.489 51.105 1.00 55.31 123 MET A CA 1
ATOM 980 C C . MET A 1 123 ? -33.180 15.148 51.167 1.00 55.31 123 MET A C 1
ATOM 982 O O . MET A 1 123 ? -32.402 14.888 52.087 1.00 55.31 123 MET A O 1
ATOM 986 N N . ALA A 1 124 ? -32.846 15.974 50.181 1.00 60.97 124 ALA A N 1
ATOM 987 C CA . ALA A 1 124 ? -31.544 16.602 50.107 1.00 60.97 124 ALA A CA 1
ATOM 988 C C . ALA A 1 124 ? -31.567 17.915 50.907 1.00 60.97 124 ALA A C 1
ATOM 990 O O . ALA A 1 124 ? -32.256 18.868 50.547 1.00 60.97 124 ALA A O 1
ATOM 991 N N . SER A 1 125 ? -30.790 17.997 51.994 1.00 58.34 125 SER A N 1
ATOM 992 C CA . SER A 1 125 ? -30.519 19.261 52.693 1.00 58.34 125 SER A CA 1
ATOM 993 C C . SER A 1 125 ? -29.612 20.138 51.821 1.00 58.34 125 SER A C 1
ATOM 995 O O . SER A 1 125 ? -28.400 20.221 52.027 1.00 58.34 125 SER A O 1
ATOM 997 N N . MET A 1 126 ? -30.197 20.711 50.773 1.00 63.53 126 MET A N 1
ATOM 998 C CA . MET A 1 126 ? -29.496 21.421 49.711 1.00 63.53 126 MET A CA 1
ATOM 999 C C . MET A 1 126 ? -29.194 22.860 50.105 1.00 63.53 126 MET A C 1
ATOM 1001 O O . MET A 1 126 ? -30.020 23.545 50.712 1.00 63.53 126 MET A O 1
ATOM 1005 N N . GLN A 1 127 ? -28.017 23.341 49.705 1.00 63.25 127 GLN A N 1
ATOM 1006 C CA . GLN A 1 127 ? -27.732 24.769 49.740 1.00 63.25 127 GLN A CA 1
ATOM 1007 C C . GLN A 1 127 ? -28.649 25.466 48.732 1.00 63.25 127 GLN A C 1
ATOM 1009 O O . GLN A 1 127 ? -28.775 25.036 47.582 1.00 63.25 127 GLN A O 1
ATOM 1014 N N . LYS A 1 128 ? -29.330 26.514 49.192 1.00 69.31 128 LYS A N 1
ATOM 1015 C CA . LYS A 1 128 ? -30.232 27.319 48.371 1.00 69.31 128 LYS A CA 1
ATOM 1016 C C . LYS A 1 128 ? -29.515 28.579 47.917 1.00 69.31 128 LYS A C 1
ATOM 1018 O O . LYS A 1 128 ? -28.755 29.171 48.685 1.00 69.31 128 LYS A O 1
ATOM 1023 N N . ASP A 1 129 ? -29.732 28.965 46.667 1.00 70.38 129 ASP A N 1
ATOM 1024 C CA . ASP A 1 129 ? -29.267 30.247 46.156 1.00 70.38 129 ASP A CA 1
ATOM 1025 C C . ASP A 1 129 ? -30.060 31.406 46.793 1.00 70.38 129 ASP A C 1
ATOM 1027 O O . ASP A 1 129 ? -31.000 31.214 47.569 1.00 70.38 129 ASP A O 1
ATOM 1031 N N . GLN A 1 130 ? -29.688 32.638 46.450 1.00 69.75 130 GLN A N 1
ATOM 1032 C CA . GLN A 1 130 ? -30.356 33.849 46.945 1.00 69.75 130 GLN A CA 1
ATOM 1033 C C . GLN A 1 130 ? -31.833 33.949 46.509 1.00 69.75 130 GLN A C 1
ATOM 1035 O O . GLN A 1 130 ? -32.587 34.723 47.092 1.00 69.75 130 GLN A O 1
ATOM 1040 N N . ASN A 1 131 ? -32.251 33.147 45.524 1.00 70.00 131 ASN A N 1
ATOM 1041 C CA . ASN A 1 131 ? -33.606 33.080 44.984 1.00 70.00 131 ASN A CA 1
ATOM 1042 C C . ASN A 1 131 ? -34.410 31.891 45.547 1.00 70.00 131 ASN A C 1
ATOM 1044 O O . ASN A 1 131 ? -35.557 31.689 45.152 1.00 70.00 131 ASN A O 1
ATOM 1048 N N . GLY A 1 132 ? -33.839 31.112 46.473 1.00 66.06 132 GLY A N 1
ATOM 1049 C CA . GLY A 1 132 ? -34.493 29.968 47.107 1.00 66.06 132 GLY A CA 1
ATOM 1050 C C . GLY A 1 132 ? -34.424 28.657 46.316 1.00 66.06 132 GLY A C 1
ATOM 1051 O O . GLY A 1 132 ? -35.001 27.668 46.775 1.00 66.06 132 GLY A O 1
ATOM 1052 N N . ASN A 1 133 ? -33.705 28.614 45.189 1.00 68.69 133 ASN A N 1
ATOM 1053 C CA . ASN A 1 133 ? -33.532 27.405 44.385 1.00 68.69 133 ASN A CA 1
ATOM 1054 C C . ASN A 1 133 ? -32.396 26.544 44.940 1.00 68.69 133 ASN A C 1
ATOM 1056 O O . ASN A 1 133 ? -31.305 27.038 45.234 1.00 68.69 133 ASN A O 1
ATOM 1060 N N . SER A 1 134 ? -32.631 25.240 45.045 1.00 68.56 134 SER A N 1
ATOM 1061 C CA . SER A 1 134 ? -31.602 24.267 45.413 1.00 68.56 134 SER A CA 1
ATOM 1062 C C . SER A 1 134 ? -30.532 24.176 44.318 1.00 68.56 134 SER A C 1
ATOM 1064 O O . SER A 1 134 ? -30.864 23.998 43.147 1.00 68.56 134 SER A O 1
ATOM 1066 N N . PHE A 1 135 ? -29.246 24.255 44.675 1.00 70.50 135 PHE A N 1
ATOM 1067 C CA . PHE A 1 135 ? -28.148 24.059 43.721 1.00 70.50 135 PHE A CA 1
ATOM 1068 C C . PHE A 1 135 ? -27.116 23.043 44.226 1.00 70.50 135 PHE A C 1
ATOM 1070 O O . PHE A 1 135 ? -26.837 22.943 45.418 1.00 70.50 135 PHE A O 1
ATOM 1077 N N . LEU A 1 136 ? -26.543 22.276 43.294 1.00 70.88 136 LEU A N 1
ATOM 1078 C CA . LEU A 1 136 ? -25.439 21.341 43.538 1.00 70.88 136 LEU A CA 1
ATOM 1079 C C . LEU A 1 136 ? -24.102 22.008 43.180 1.00 70.88 136 LEU A C 1
ATOM 1081 O O . LEU A 1 136 ? -24.013 22.742 42.189 1.00 70.88 136 LEU A O 1
ATOM 1085 N N . THR A 1 137 ? -23.043 21.711 43.936 1.00 75.31 137 THR A N 1
ATOM 1086 C CA . THR A 1 137 ? -21.661 22.059 43.545 1.00 75.31 137 THR A CA 1
ATOM 1087 C C . THR A 1 137 ? -21.229 21.283 42.290 1.00 75.31 137 THR A C 1
ATOM 1089 O O . THR A 1 137 ? -21.855 20.288 41.929 1.00 75.31 137 THR A O 1
ATOM 1092 N N . GLN A 1 138 ? -20.159 21.705 41.601 1.00 68.88 138 GLN A N 1
ATOM 1093 C CA . GLN A 1 138 ? -19.678 21.003 40.394 1.00 68.88 138 GLN A CA 1
ATOM 1094 C C . GLN A 1 138 ? -19.351 19.523 40.648 1.00 68.88 138 GLN A C 1
ATOM 1096 O O . GLN A 1 138 ? -19.711 18.684 39.830 1.00 68.88 138 GLN A O 1
ATOM 1101 N N . GLU A 1 139 ? -18.733 19.196 41.785 1.00 67.75 139 GLU A N 1
ATOM 1102 C CA . GLU A 1 139 ? -18.436 17.807 42.166 1.00 67.75 139 GLU A CA 1
ATOM 1103 C C . GLU A 1 139 ? -19.713 17.013 42.482 1.00 67.75 139 GLU A C 1
ATOM 1105 O O . GLU A 1 139 ? -19.842 15.853 42.103 1.00 67.75 139 GLU A O 1
ATOM 1110 N N . GLN A 1 140 ? -20.716 17.652 43.091 1.00 70.12 140 GLN A N 1
ATOM 1111 C CA . GLN A 1 140 ? -22.008 17.015 43.349 1.00 70.12 140 GLN A CA 1
ATOM 1112 C C . GLN A 1 140 ? -22.827 16.796 42.070 1.00 70.12 140 GLN A C 1
ATOM 1114 O O . GLN A 1 140 ? -23.511 15.787 41.971 1.00 70.12 140 GLN A O 1
ATOM 1119 N N . LYS A 1 141 ? -22.733 17.677 41.065 1.00 69.50 141 LYS A N 1
ATOM 1120 C CA . LYS A 1 141 ? -23.412 17.505 39.763 1.00 69.50 141 LYS A CA 1
ATOM 1121 C C . LYS A 1 141 ? -22.904 16.306 38.956 1.00 69.50 141 LYS A C 1
ATOM 1123 O O . LYS A 1 141 ? -23.614 15.851 38.068 1.00 69.50 141 LYS A O 1
ATOM 1128 N N . LYS A 1 142 ? -21.696 15.807 39.245 1.00 68.00 142 LYS A N 1
ATOM 1129 C CA . LYS A 1 142 ? -21.146 14.596 38.612 1.00 68.00 142 LYS A CA 1
ATOM 1130 C C . LYS A 1 142 ? -21.773 13.309 39.161 1.00 68.00 142 LYS A C 1
ATOM 1132 O O . LYS A 1 142 ? -21.877 12.334 38.434 1.00 68.00 142 LYS A O 1
ATOM 1137 N N . LEU A 1 143 ? -22.198 13.320 40.428 1.00 67.56 143 LEU A N 1
ATOM 1138 C CA . LEU A 1 143 ? -22.703 12.146 41.153 1.00 67.56 143 LEU A CA 1
ATOM 1139 C C . LEU A 1 143 ? -24.217 12.172 41.379 1.00 67.56 143 LEU A C 1
ATOM 1141 O O . LEU A 1 143 ? -24.830 11.113 41.456 1.00 67.56 143 LEU A O 1
ATOM 1145 N N . PHE A 1 144 ? -24.824 13.353 41.504 1.00 71.06 144 PHE A N 1
ATOM 1146 C CA . PHE A 1 144 ? -26.213 13.514 41.925 1.00 71.06 144 PHE A CA 1
ATOM 1147 C C . PHE A 1 144 ? -27.071 14.176 40.849 1.00 71.06 144 PHE A C 1
ATOM 1149 O O . PHE A 1 144 ? -26.726 15.238 40.328 1.00 71.06 144 PHE A O 1
ATOM 1156 N N . ILE A 1 145 ? -28.234 13.582 40.579 1.00 73.00 145 ILE A N 1
ATOM 1157 C CA . ILE A 1 145 ? -29.272 14.154 39.717 1.00 73.00 145 ILE A CA 1
ATOM 1158 C C . ILE A 1 145 ? -30.518 14.402 40.568 1.00 73.00 145 ILE A C 1
ATOM 1160 O O . ILE A 1 145 ? -31.055 13.484 41.186 1.00 73.00 145 ILE A O 1
ATOM 1164 N N . LEU A 1 146 ? -30.974 15.654 40.610 1.00 69.12 146 LEU A N 1
ATOM 1165 C CA . LEU A 1 146 ? -32.174 16.027 41.355 1.00 69.12 146 LEU A CA 1
ATOM 1166 C C . LEU A 1 146 ? -33.420 15.629 40.570 1.00 69.12 146 LEU A C 1
ATOM 1168 O O . LEU A 1 146 ? -33.588 15.998 39.406 1.00 69.12 146 LEU A O 1
ATOM 1172 N N . LEU A 1 147 ? -34.294 14.878 41.227 1.00 67.81 147 LEU A N 1
ATOM 1173 C CA . LEU A 1 147 ? -35.650 14.641 40.760 1.00 67.81 147 LEU A CA 1
ATOM 1174 C C . LEU A 1 147 ? -36.567 15.649 41.458 1.00 67.81 147 LEU A C 1
ATOM 1176 O O . LEU A 1 147 ? -36.515 15.766 42.683 1.00 67.81 147 LEU A O 1
ATOM 1180 N N . GLY A 1 148 ? -37.402 16.352 40.686 1.00 64.94 148 GLY A N 1
ATOM 1181 C CA . GLY A 1 148 ? -38.376 17.300 41.239 1.00 64.94 148 GLY A CA 1
ATOM 1182 C C . GLY A 1 148 ? -39.342 16.642 42.231 1.00 64.94 148 GLY A C 1
ATOM 1183 O O . GLY A 1 148 ? -39.457 15.414 42.280 1.00 64.94 148 GLY A O 1
ATOM 1184 N N . GLU A 1 149 ? -40.053 17.463 43.006 1.00 59.22 149 GLU A N 1
ATOM 1185 C CA . GLU A 1 149 ? -40.946 17.007 44.077 1.00 59.22 149 GLU A CA 1
ATOM 1186 C C . GLU A 1 149 ? -41.998 16.001 43.568 1.00 59.22 149 GLU A C 1
ATOM 1188 O O . GLU A 1 149 ? -42.981 16.355 42.913 1.00 59.22 149 GLU A O 1
ATOM 1193 N N . LYS A 1 150 ? -41.805 14.715 43.877 1.00 56.50 150 LYS A N 1
ATOM 1194 C CA . LYS A 1 150 ? -42.821 13.671 43.689 1.00 56.50 150 LYS A CA 1
ATOM 1195 C C . LYS A 1 150 ? -43.349 13.199 45.040 1.00 56.50 150 LYS A C 1
ATOM 1197 O O . LYS A 1 150 ? -42.570 12.923 45.952 1.00 56.50 150 LYS A O 1
ATOM 1202 N N . LEU A 1 151 ? -44.679 13.104 45.137 1.00 53.97 151 LEU A N 1
ATOM 1203 C CA . LEU A 1 151 ? -45.419 12.590 46.294 1.00 53.97 151 LEU A CA 1
ATOM 1204 C C . LEU A 1 151 ? -45.071 11.109 46.572 1.00 53.97 151 LEU A C 1
ATOM 1206 O O . LEU A 1 151 ? -44.794 10.362 45.629 1.00 53.97 151 LEU A O 1
ATOM 1210 N N . PRO A 1 152 ? -45.094 10.677 47.847 1.00 52.81 152 PRO A N 1
ATOM 1211 C CA . PRO A 1 152 ? -44.443 9.456 48.329 1.00 52.81 152 PRO A CA 1
ATOM 1212 C C . PRO A 1 152 ? -45.261 8.180 48.079 1.00 52.81 152 PRO A C 1
ATOM 1214 O O . PRO A 1 152 ? -45.471 7.403 49.002 1.00 52.81 152 PRO A O 1
ATOM 1217 N N . ASP A 1 153 ? -45.720 7.953 46.846 1.00 55.84 153 ASP A N 1
ATOM 1218 C CA . ASP A 1 153 ? -46.541 6.772 46.525 1.00 55.84 153 ASP A CA 1
ATOM 1219 C C . ASP A 1 153 ? -45.968 5.864 45.427 1.00 55.84 153 ASP A C 1
ATOM 1221 O O . ASP A 1 153 ? -46.539 4.816 45.134 1.00 55.84 153 ASP A O 1
ATOM 1225 N N . GLN A 1 154 ? -44.810 6.187 44.835 1.00 54.56 154 GLN A N 1
ATOM 1226 C CA . GLN A 1 154 ? -44.137 5.270 43.907 1.00 54.56 154 GLN A CA 1
ATOM 1227 C C . GLN A 1 154 ? -42.607 5.335 43.981 1.00 54.56 154 GLN A C 1
ATOM 1229 O O . GLN A 1 154 ? -42.023 6.386 43.750 1.00 54.56 154 GLN A O 1
ATOM 1234 N N . LYS A 1 155 ? -42.019 4.150 44.222 1.00 53.31 155 LYS A N 1
ATOM 1235 C CA . LYS A 1 155 ? -40.626 3.700 44.020 1.00 53.31 155 LYS A CA 1
ATOM 1236 C C . LYS A 1 155 ? -39.510 4.614 44.544 1.00 53.31 155 LYS A C 1
ATOM 1238 O O . LYS A 1 155 ? -39.251 5.665 43.983 1.00 53.31 155 LYS A O 1
ATOM 1243 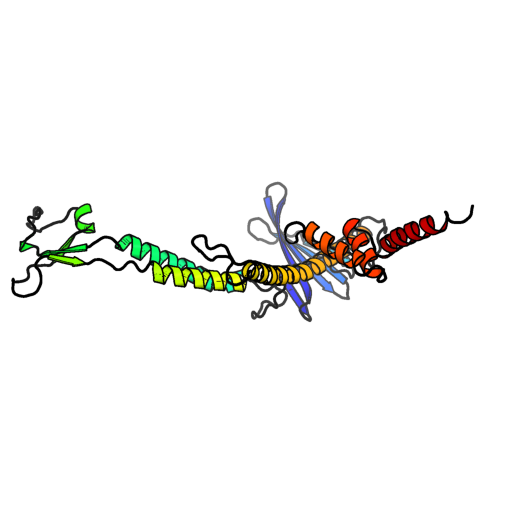N N . GLU A 1 156 ? -38.836 4.103 45.578 1.00 55.44 156 GLU A N 1
ATOM 1244 C CA . GLU A 1 156 ? -37.496 4.455 46.078 1.00 55.44 156 GLU A CA 1
ATOM 1245 C C . GLU A 1 156 ? -37.101 5.942 45.974 1.00 55.44 156 GLU A C 1
ATOM 1247 O O . GLU A 1 156 ? -36.712 6.449 44.928 1.00 55.44 156 GLU A O 1
ATOM 1252 N N . LEU A 1 157 ? -37.133 6.630 47.123 1.00 64.06 157 LEU A N 1
ATOM 1253 C CA . LEU A 1 157 ? -36.743 8.041 47.302 1.00 64.06 157 LEU A CA 1
ATOM 1254 C C . LEU A 1 157 ? -35.315 8.377 46.824 1.00 64.06 157 LEU A C 1
ATOM 1256 O O . LEU A 1 157 ? -34.990 9.551 46.631 1.00 64.06 157 LEU A O 1
ATOM 1260 N N . ILE A 1 158 ? -34.475 7.354 46.663 1.00 65.94 158 ILE A N 1
ATOM 1261 C CA . ILE A 1 158 ? -33.129 7.416 46.101 1.00 65.94 158 ILE A CA 1
ATOM 1262 C C . ILE A 1 158 ? -33.036 6.289 45.077 1.00 65.94 158 ILE A C 1
ATOM 1264 O O . ILE A 1 158 ? -33.248 5.131 45.431 1.00 65.94 158 ILE A O 1
ATOM 1268 N N . TYR A 1 159 ? -32.711 6.624 43.833 1.00 75.94 159 TYR A N 1
ATOM 1269 C CA . TYR A 1 159 ? -32.534 5.650 42.761 1.00 75.94 159 TYR A CA 1
ATOM 1270 C C . TYR A 1 159 ? -31.076 5.640 42.305 1.00 75.94 159 TYR A C 1
ATOM 1272 O O . TYR A 1 159 ? -30.530 6.665 41.894 1.00 75.94 159 TYR A O 1
ATOM 1280 N N . GLU A 1 160 ? -30.431 4.479 42.394 1.00 77.56 160 GLU A N 1
ATOM 1281 C CA . GLU A 1 160 ? -29.065 4.298 41.911 1.00 77.56 160 GLU A CA 1
ATOM 1282 C C . GLU A 1 160 ? -29.084 3.848 40.450 1.00 77.56 160 GLU A C 1
ATOM 1284 O O . GLU A 1 160 ? -29.660 2.814 40.110 1.00 77.56 160 GLU A O 1
ATOM 1289 N N . TYR A 1 161 ? -28.410 4.599 39.585 1.00 79.00 161 TYR A N 1
ATOM 1290 C CA . TYR A 1 161 ? -28.160 4.208 38.208 1.00 79.00 161 TYR A CA 1
ATOM 1291 C C . TYR A 1 161 ? -26.671 3.935 38.037 1.00 79.00 161 TYR A C 1
ATOM 1293 O O . TYR A 1 161 ? -25.838 4.831 38.186 1.00 79.00 161 TYR A O 1
ATOM 1301 N N . ASN A 1 162 ? -26.347 2.683 37.726 1.00 81.38 162 ASN A N 1
ATOM 1302 C CA . ASN A 1 162 ? -24.999 2.257 37.376 1.00 81.38 162 ASN A CA 1
ATOM 1303 C C . ASN A 1 162 ? -24.957 2.071 35.854 1.00 81.38 162 ASN A C 1
ATOM 1305 O O . ASN A 1 162 ? -25.515 1.086 35.365 1.00 81.38 162 ASN A O 1
ATOM 1309 N N . PRO A 1 163 ? -24.361 3.012 35.101 1.00 80.75 163 PRO A N 1
ATOM 1310 C CA . PRO A 1 163 ? -24.199 2.868 33.661 1.00 80.75 163 PRO A CA 1
ATOM 1311 C C . PRO A 1 163 ? -23.415 1.592 33.339 1.00 80.75 163 PRO A C 1
ATOM 1313 O O . PRO A 1 163 ? -22.381 1.315 33.949 1.00 80.75 163 PRO A O 1
ATOM 1316 N N . GLU A 1 164 ? -23.901 0.806 32.381 1.00 82.06 164 GLU A N 1
ATOM 1317 C CA . GLU A 1 164 ? -23.179 -0.373 31.910 1.00 82.06 164 GLU A CA 1
ATOM 1318 C C . GLU A 1 164 ? -22.009 0.062 31.018 1.00 82.06 164 GLU A C 1
ATOM 1320 O O . GLU A 1 164 ? -22.208 0.679 29.970 1.00 82.06 164 GLU A O 1
ATOM 1325 N N . ILE A 1 165 ? -20.781 -0.271 31.425 1.00 85.94 165 ILE A N 1
ATOM 1326 C CA . ILE A 1 165 ? -19.578 -0.013 30.629 1.00 85.94 165 ILE A CA 1
ATOM 1327 C C . ILE A 1 165 ? -19.339 -1.225 29.722 1.00 85.94 165 ILE A C 1
ATOM 1329 O O . ILE A 1 165 ? -18.924 -2.288 30.186 1.00 85.94 165 ILE A O 1
ATOM 1333 N N . ARG A 1 166 ? -19.574 -1.070 28.415 1.00 85.88 166 ARG A N 1
ATOM 1334 C CA . ARG A 1 166 ? -19.574 -2.170 27.427 1.00 85.88 166 ARG A CA 1
ATOM 1335 C C . ARG A 1 166 ? -18.173 -2.527 26.928 1.00 85.88 166 ARG A C 1
ATOM 1337 O O . ARG A 1 166 ? -17.936 -2.687 25.731 1.00 85.88 166 ARG A O 1
ATOM 1344 N N . THR A 1 167 ? -17.205 -2.617 27.836 1.00 86.00 167 THR A N 1
ATOM 1345 C CA . THR A 1 167 ? -15.793 -2.824 27.476 1.00 86.00 167 THR A CA 1
ATOM 1346 C C . THR A 1 167 ? -15.568 -4.128 26.713 1.00 86.00 167 THR A C 1
ATOM 1348 O O . THR A 1 167 ? -14.780 -4.142 25.771 1.00 86.00 167 THR A O 1
ATOM 1351 N N . ALA A 1 168 ? -16.275 -5.204 27.074 1.00 87.56 168 ALA A N 1
ATOM 1352 C CA . ALA A 1 168 ? -16.148 -6.507 26.427 1.00 87.56 168 ALA A CA 1
ATOM 1353 C C . ALA A 1 168 ? -16.622 -6.467 24.967 1.00 87.56 168 ALA A C 1
ATOM 1355 O O . ALA A 1 168 ? -15.859 -6.819 24.069 1.00 87.56 168 ALA A O 1
ATOM 1356 N N . GLN A 1 169 ? -17.832 -5.956 24.721 1.00 88.31 169 GLN A N 1
ATOM 1357 C CA . GLN A 1 169 ? -18.388 -5.846 23.371 1.00 88.31 169 GLN A CA 1
ATOM 1358 C C . GLN A 1 169 ? -17.548 -4.899 22.507 1.00 88.31 169 GLN A C 1
ATOM 1360 O O . GLN A 1 169 ? -17.270 -5.189 21.346 1.00 88.31 169 GLN A O 1
ATOM 1365 N N . ILE A 1 170 ? -17.086 -3.779 23.074 1.00 88.94 170 ILE A N 1
ATOM 1366 C CA . ILE A 1 170 ? -16.225 -2.841 22.348 1.00 88.94 170 ILE A CA 1
ATOM 1367 C C . ILE A 1 170 ? -14.883 -3.492 22.004 1.00 88.94 170 ILE A C 1
ATOM 1369 O O . ILE A 1 170 ? -14.410 -3.331 20.882 1.00 88.94 170 ILE A O 1
ATOM 1373 N N . LYS A 1 171 ? -14.288 -4.270 22.918 1.00 87.50 171 LYS A N 1
ATOM 1374 C CA . LYS A 1 171 ? -13.048 -5.015 22.655 1.00 87.50 171 LYS A CA 1
ATOM 1375 C C . LYS A 1 171 ? -13.220 -6.014 21.506 1.00 87.50 171 LYS A C 1
ATOM 1377 O O . LYS A 1 171 ? -12.328 -6.113 20.666 1.00 87.50 171 LYS A O 1
ATOM 1382 N N . GLU A 1 172 ? -14.343 -6.730 21.445 1.00 88.75 172 GLU A N 1
ATOM 1383 C CA . GLU A 1 172 ? -14.642 -7.656 20.342 1.00 88.75 172 GLU A CA 1
ATOM 1384 C C . GLU A 1 172 ? -14.712 -6.932 18.994 1.00 88.75 172 GLU A C 1
ATOM 1386 O O . GLU A 1 172 ?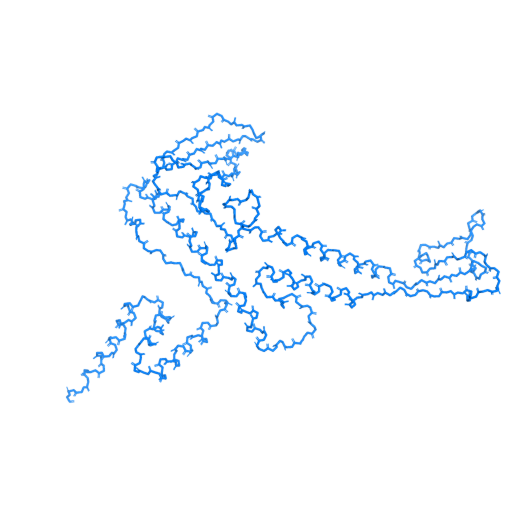 -14.057 -7.351 18.037 1.00 88.75 172 GLU A O 1
ATOM 1391 N N . VAL A 1 173 ? -15.428 -5.804 18.929 1.00 89.25 173 VAL A N 1
ATOM 1392 C CA . VAL A 1 173 ? -15.508 -4.988 17.707 1.00 89.25 173 VAL A CA 1
ATOM 1393 C C . VAL A 1 173 ? -14.132 -4.428 17.332 1.00 89.25 173 VAL A C 1
ATOM 1395 O O . VAL A 1 173 ? -13.747 -4.476 16.165 1.00 89.25 173 VAL A O 1
ATOM 1398 N N . PHE A 1 174 ? -13.350 -3.965 18.312 1.00 89.31 174 PHE A N 1
ATOM 1399 C CA . PHE A 1 174 ? -12.001 -3.441 18.092 1.00 89.31 174 PHE A CA 1
ATOM 1400 C C . PHE A 1 174 ? -11.078 -4.502 17.477 1.00 89.31 174 PHE A C 1
ATOM 1402 O O . PHE A 1 174 ? -10.423 -4.253 16.464 1.00 89.31 174 PHE A O 1
ATOM 1409 N N . ASN A 1 175 ? -11.080 -5.712 18.043 1.00 88.62 175 ASN A N 1
ATOM 1410 C CA . ASN A 1 175 ? -10.315 -6.845 17.527 1.00 88.62 175 ASN A CA 1
ATOM 1411 C C . ASN A 1 175 ? -10.773 -7.251 16.119 1.00 88.62 175 ASN A C 1
ATOM 1413 O O . ASN A 1 175 ? -9.927 -7.528 15.268 1.00 88.62 175 ASN A O 1
ATOM 1417 N N . LEU A 1 176 ? -12.082 -7.257 15.844 1.00 89.06 176 LEU A N 1
ATOM 1418 C CA . LEU A 1 176 ? -12.613 -7.560 14.514 1.00 89.06 176 LEU A CA 1
ATOM 1419 C C . LEU A 1 176 ? -12.141 -6.533 13.476 1.00 89.06 176 LEU A C 1
ATOM 1421 O O . LEU A 1 176 ? -11.607 -6.919 12.438 1.00 89.06 176 LEU A O 1
ATOM 1425 N N . CYS A 1 177 ? -12.277 -5.235 13.760 1.00 90.50 177 CYS A N 1
ATOM 1426 C CA . CYS A 1 177 ? -11.848 -4.173 12.849 1.00 90.50 177 CYS A CA 1
ATOM 1427 C C . CYS A 1 177 ? -10.342 -4.216 12.576 1.00 90.50 177 CYS A C 1
ATOM 1429 O O . CYS A 1 177 ? -9.926 -4.085 11.427 1.00 90.50 177 CYS A O 1
ATOM 1431 N N . LEU A 1 178 ? -9.529 -4.455 13.607 1.00 89.62 178 LEU A N 1
ATOM 1432 C CA . LEU A 1 178 ? -8.085 -4.627 13.455 1.00 89.62 178 LEU A CA 1
ATOM 1433 C C . LEU A 1 178 ? -7.723 -5.881 12.649 1.00 89.62 178 LEU A C 1
ATOM 1435 O O . LEU A 1 178 ? -6.786 -5.846 11.853 1.00 89.62 178 LEU A O 1
ATOM 1439 N N . SER A 1 179 ? -8.471 -6.973 12.813 1.00 88.75 179 SER A N 1
ATOM 1440 C CA . SER A 1 179 ? -8.274 -8.207 12.041 1.00 88.75 179 SER A CA 1
ATOM 1441 C C . SER A 1 179 ? -8.604 -7.997 10.560 1.00 88.75 179 SER A C 1
ATOM 1443 O O . SER A 1 179 ? -7.842 -8.420 9.695 1.00 88.75 179 SER A O 1
ATOM 1445 N N . LEU A 1 180 ? -9.702 -7.293 10.259 1.00 88.75 180 LEU A N 1
ATOM 1446 C CA . LEU A 1 180 ? -10.084 -6.932 8.889 1.00 88.75 180 LEU A CA 1
ATOM 1447 C C . LEU A 1 180 ? -9.066 -5.985 8.247 1.00 88.75 180 LEU A C 1
ATOM 1449 O O . LEU A 1 180 ? -8.670 -6.198 7.102 1.00 88.75 180 LEU A O 1
ATOM 1453 N N . LEU A 1 181 ? -8.589 -4.988 8.999 1.00 90.19 181 LEU A N 1
ATOM 1454 C CA . LEU A 1 181 ? -7.520 -4.098 8.554 1.00 90.19 181 LEU A CA 1
ATOM 1455 C C . LEU A 1 181 ? -6.251 -4.901 8.234 1.00 90.19 181 LEU A C 1
ATOM 1457 O O . LEU A 1 181 ? -5.695 -4.763 7.152 1.00 90.19 181 LEU A O 1
ATOM 1461 N N . SER A 1 182 ? -5.829 -5.793 9.128 1.00 88.38 182 SER A N 1
ATOM 1462 C CA . SER A 1 182 ? -4.661 -6.658 8.929 1.00 88.38 182 SER A CA 1
ATOM 1463 C C . SER A 1 182 ? -4.766 -7.522 7.666 1.00 88.38 182 SER A C 1
ATOM 1465 O O . SER A 1 182 ? -3.825 -7.582 6.874 1.00 88.38 182 SER A O 1
ATOM 1467 N N . LEU A 1 183 ? -5.930 -8.139 7.441 1.00 86.62 183 LEU A N 1
ATOM 1468 C CA . LEU A 1 183 ? -6.209 -8.925 6.238 1.00 86.62 183 LEU A CA 1
ATOM 1469 C C . LEU A 1 183 ? -6.147 -8.075 4.967 1.00 86.62 183 LEU A C 1
ATOM 1471 O O . LEU A 1 183 ? -5.589 -8.529 3.974 1.00 86.62 183 LEU A O 1
ATOM 1475 N N . SER A 1 184 ? -6.657 -6.839 5.003 1.00 86.50 184 SER A N 1
ATOM 1476 C CA . SER A 1 184 ? -6.640 -5.939 3.839 1.00 86.50 184 SER A CA 1
ATOM 1477 C C . SER A 1 184 ? -5.231 -5.559 3.368 1.00 86.50 184 SER A C 1
ATOM 1479 O O . SER A 1 184 ? -5.056 -5.194 2.211 1.00 86.50 184 SER A O 1
ATOM 1481 N N . PHE A 1 185 ? -4.225 -5.675 4.241 1.00 85.94 185 PHE A N 1
ATOM 1482 C CA . PHE A 1 185 ? -2.813 -5.469 3.906 1.00 85.94 185 PHE A CA 1
ATOM 1483 C C . PHE A 1 185 ? -2.037 -6.779 3.695 1.00 85.94 185 PHE A C 1
ATOM 1485 O O . PHE A 1 185 ? -0.830 -6.726 3.486 1.00 85.94 185 PHE A O 1
ATOM 1492 N N . GLY A 1 186 ? -2.695 -7.942 3.761 1.00 81.56 186 GLY A N 1
ATOM 1493 C CA . GLY A 1 186 ? -2.052 -9.249 3.591 1.00 81.56 186 GLY A CA 1
ATOM 1494 C C . GLY A 1 186 ? -1.233 -9.728 4.796 1.00 81.56 186 GLY A C 1
ATOM 1495 O O . GLY A 1 186 ? -0.448 -10.659 4.673 1.00 81.56 186 GLY A O 1
ATOM 1496 N N . TYR A 1 187 ? -1.421 -9.146 5.985 1.00 79.19 187 TYR A N 1
ATOM 1497 C CA . TYR A 1 187 ? -0.705 -9.555 7.207 1.00 79.19 187 TYR A CA 1
ATOM 1498 C C . TYR A 1 187 ? -1.374 -10.718 7.965 1.00 79.19 187 TYR A C 1
ATOM 1500 O O . TYR A 1 187 ? -0.957 -11.068 9.074 1.00 79.19 187 TYR A O 1
ATOM 1508 N N . GLY A 1 188 ? -2.439 -11.297 7.404 1.00 79.62 188 GLY A N 1
ATOM 1509 C CA . GLY A 1 188 ? -3.271 -12.313 8.054 1.00 79.62 188 GLY A CA 1
ATOM 1510 C C . GLY A 1 188 ? -4.241 -11.724 9.088 1.00 79.62 188 GLY A C 1
ATOM 1511 O O . GLY A 1 188 ? -4.286 -10.519 9.313 1.00 79.62 188 GLY A O 1
ATOM 1512 N N . SER A 1 189 ? -5.045 -12.562 9.743 1.00 72.44 189 SER A N 1
ATOM 1513 C CA . SER A 1 189 ? -6.137 -12.117 10.633 1.00 72.44 189 SER A CA 1
ATOM 1514 C C . SER A 1 189 ? -5.726 -11.830 12.081 1.00 72.44 189 SER A C 1
ATOM 1516 O O . SER A 1 189 ? -6.480 -11.206 12.819 1.00 72.44 189 SER A O 1
ATOM 1518 N N . LYS A 1 190 ? -4.537 -12.262 12.510 1.00 70.81 190 LYS A N 1
ATOM 1519 C CA . LYS A 1 190 ? -4.139 -12.276 13.931 1.00 70.81 190 LYS A CA 1
ATOM 1520 C C . LYS A 1 190 ? -2.946 -11.368 14.275 1.00 70.81 190 LYS A C 1
ATOM 1522 O O . LYS A 1 190 ? -2.339 -11.516 15.342 1.00 70.81 190 LYS A O 1
ATOM 1527 N N . LYS A 1 191 ? -2.575 -10.437 13.385 1.00 74.56 191 LYS A N 1
ATOM 1528 C CA . LYS A 1 191 ? -1.416 -9.543 13.585 1.00 74.56 191 LYS A CA 1
ATOM 1529 C C . LYS A 1 191 ? -1.611 -8.577 14.755 1.00 74.56 191 LYS A C 1
ATOM 1531 O O . LYS A 1 191 ? -0.689 -8.380 15.537 1.00 74.56 191 LYS A O 1
ATOM 1536 N N . TYR A 1 192 ? -2.807 -8.000 14.868 1.00 73.81 192 TYR A N 1
ATOM 1537 C CA . TYR A 1 192 ? -3.134 -6.926 15.815 1.00 73.81 192 TYR A CA 1
ATOM 1538 C C . TYR A 1 192 ? -4.038 -7.376 16.975 1.00 73.81 192 TYR A C 1
ATOM 1540 O O . TYR A 1 192 ? -4.669 -6.547 17.624 1.00 73.81 192 TYR A O 1
ATOM 1548 N N . GLN A 1 193 ? -4.136 -8.681 17.238 1.00 69.19 193 GLN A N 1
ATOM 1549 C CA . GLN A 1 193 ? -4.961 -9.187 18.336 1.00 69.19 193 GLN A CA 1
ATOM 1550 C C . GLN A 1 193 ? -4.368 -8.811 19.699 1.00 69.19 193 GLN A C 1
ATOM 1552 O O . GLN A 1 193 ? -3.220 -9.129 20.008 1.00 69.19 193 GLN A O 1
ATOM 1557 N N . LEU A 1 194 ? -5.184 -8.160 20.529 1.00 62.97 194 LEU A N 1
ATOM 1558 C CA . LEU A 1 194 ? -4.872 -7.853 21.924 1.00 62.97 194 LEU A CA 1
ATOM 1559 C C . LEU A 1 194 ? -5.225 -9.059 22.807 1.00 62.97 194 LEU A C 1
ATOM 1561 O O . LEU A 1 194 ? -6.260 -9.070 23.488 1.00 62.97 194 LEU A O 1
ATOM 1565 N N . GLU A 1 195 ? -4.380 -10.089 22.775 1.00 64.50 195 GLU A N 1
ATOM 1566 C CA . GLU A 1 195 ? -4.502 -11.248 23.663 1.00 64.50 195 GLU A CA 1
ATOM 1567 C C . GLU A 1 195 ? -3.626 -11.121 24.910 1.00 64.50 195 GLU A C 1
ATOM 1569 O O . GLU A 1 195 ? -2.494 -10.635 24.886 1.00 64.50 195 GLU A O 1
ATOM 1574 N N . SER A 1 196 ? -4.180 -11.574 26.032 1.00 48.84 196 SER A N 1
ATOM 1575 C CA . SER A 1 196 ? -3.506 -11.680 27.319 1.00 48.84 196 SER A CA 1
ATOM 1576 C C . SER A 1 196 ? -2.609 -12.917 27.337 1.00 48.84 196 SER A C 1
ATOM 1578 O O . SER A 1 196 ? -2.975 -13.936 27.909 1.00 48.84 196 SER A O 1
ATOM 1580 N N . GLY A 1 197 ? -1.442 -12.824 26.698 1.00 51.47 197 GLY A N 1
ATOM 1581 C CA . GLY A 1 197 ? -0.313 -13.728 26.940 1.00 51.47 197 GLY A CA 1
ATOM 1582 C C . GLY A 1 197 ? -0.516 -15.210 26.604 1.00 51.47 197 GLY A C 1
ATOM 1583 O O . GLY A 1 197 ? 0.260 -16.026 27.100 1.00 51.47 197 GLY A O 1
ATOM 1584 N N . GLU A 1 198 ? -1.505 -15.584 25.786 1.00 50.84 198 GLU A N 1
ATOM 1585 C CA . GLU A 1 198 ? -1.571 -16.955 25.278 1.00 50.84 198 GLU A CA 1
ATOM 1586 C C . GLU A 1 198 ? -0.405 -17.195 24.313 1.00 50.84 198 GLU A C 1
ATOM 1588 O O . GLU A 1 198 ? -0.180 -16.466 23.343 1.00 50.84 198 GLU A O 1
ATOM 1593 N N . ILE A 1 199 ? 0.390 -18.216 24.631 1.00 51.16 199 ILE A N 1
ATOM 1594 C CA . ILE A 1 199 ? 1.472 -18.694 23.779 1.00 51.16 199 ILE A CA 1
ATOM 1595 C C . ILE A 1 199 ? 0.816 -19.178 22.484 1.00 51.16 199 ILE A C 1
ATOM 1597 O O . ILE A 1 199 ? 0.176 -20.230 22.470 1.00 51.16 199 ILE A O 1
ATOM 1601 N N . LYS A 1 200 ? 0.964 -18.400 21.403 1.00 55.28 200 LYS A N 1
ATOM 1602 C CA . LYS A 1 200 ? 0.503 -18.791 20.065 1.00 55.28 200 LYS A CA 1
ATOM 1603 C C . LYS A 1 200 ? 1.049 -20.184 19.753 1.00 55.28 200 LYS A C 1
ATOM 1605 O O . LYS A 1 200 ? 2.259 -20.415 19.809 1.00 55.28 200 LYS A O 1
ATOM 1610 N N . THR A 1 201 ? 0.158 -21.115 19.425 1.00 52.53 201 THR A N 1
ATOM 1611 C CA . THR A 1 201 ? 0.551 -22.445 18.955 1.00 52.53 201 THR A CA 1
ATOM 1612 C C . THR A 1 201 ? 1.391 -22.295 17.681 1.00 52.53 201 THR A C 1
ATOM 1614 O O . THR A 1 201 ? 1.096 -21.458 16.825 1.00 52.53 201 THR A O 1
ATOM 1617 N N . ALA A 1 202 ? 2.467 -23.080 17.556 1.00 49.94 202 ALA A N 1
ATOM 1618 C CA . ALA A 1 202 ? 3.451 -22.938 16.475 1.00 49.94 202 ALA A CA 1
ATOM 1619 C C . ALA A 1 202 ? 2.810 -22.915 15.073 1.00 49.94 202 ALA A C 1
ATOM 1621 O O . ALA A 1 202 ? 3.233 -22.156 14.206 1.00 49.94 202 ALA A O 1
ATOM 1622 N N . THR A 1 203 ? 1.733 -23.674 14.868 1.00 56.59 203 THR A N 1
ATOM 1623 C CA . THR A 1 203 ? 0.992 -23.755 13.603 1.00 56.59 203 THR A CA 1
ATOM 1624 C C . THR A 1 203 ? 0.323 -22.435 13.211 1.00 56.59 203 THR A C 1
ATOM 1626 O O . THR A 1 203 ? 0.358 -22.047 12.046 1.00 56.59 203 THR A O 1
ATOM 1629 N N . GLU A 1 204 ? -0.247 -21.702 14.170 1.00 56.84 204 GLU A N 1
ATOM 1630 C CA . GLU A 1 204 ? -0.873 -20.402 13.898 1.00 56.84 204 GLU A CA 1
ATOM 1631 C C . GLU A 1 204 ? 0.159 -19.311 13.597 1.00 56.84 204 GLU A C 1
ATOM 1633 O O . GLU A 1 204 ? -0.120 -18.380 12.837 1.00 56.84 204 GLU A O 1
ATOM 1638 N N . TYR A 1 205 ? 1.353 -19.429 14.184 1.00 58.34 205 TYR A N 1
ATOM 1639 C CA . TYR A 1 205 ? 2.483 -18.551 13.896 1.00 58.34 205 TYR A CA 1
ATOM 1640 C C . TYR A 1 205 ? 3.037 -18.787 12.484 1.00 58.34 205 TYR A C 1
ATOM 1642 O O . TYR A 1 205 ? 3.301 -17.824 11.762 1.00 58.34 205 TYR A O 1
ATOM 1650 N N . VAL A 1 206 ? 3.145 -20.053 12.064 1.00 59.31 206 VAL A N 1
ATOM 1651 C CA . VAL A 1 206 ? 3.562 -20.430 10.704 1.00 59.31 206 VAL A CA 1
ATOM 1652 C C . VAL A 1 206 ? 2.561 -19.924 9.660 1.00 59.31 206 VAL A C 1
ATOM 1654 O O . VAL A 1 206 ? 2.979 -19.280 8.702 1.00 59.31 206 VAL A O 1
ATOM 1657 N N . GLY A 1 207 ? 1.251 -20.110 9.872 1.00 62.75 207 GLY A N 1
ATOM 1658 C CA . GLY A 1 207 ? 0.223 -19.632 8.935 1.00 62.75 207 GLY A CA 1
ATOM 1659 C C . GLY A 1 207 ? 0.233 -18.109 8.734 1.00 62.75 207 GLY A C 1
ATOM 1660 O O . GLY A 1 207 ? 0.230 -17.632 7.605 1.00 62.75 207 GLY A O 1
ATOM 1661 N N . GLN A 1 208 ? 0.355 -17.325 9.814 1.00 65.38 208 GLN A N 1
ATOM 1662 C CA . GLN A 1 208 ? 0.465 -15.857 9.718 1.00 65.38 208 GLN A CA 1
ATOM 1663 C C . GLN A 1 208 ? 1.714 -15.399 8.954 1.00 65.38 208 GLN A C 1
ATOM 1665 O O . GLN A 1 208 ? 1.666 -14.416 8.208 1.00 65.38 208 GLN A O 1
ATOM 1670 N N . ARG A 1 209 ? 2.845 -16.089 9.157 1.00 69.62 209 ARG A N 1
ATOM 1671 C CA . ARG A 1 209 ? 4.077 -15.805 8.409 1.00 69.62 209 ARG A CA 1
ATOM 1672 C C . ARG A 1 209 ? 3.916 -16.156 6.940 1.00 69.62 209 ARG A C 1
ATOM 1674 O O . ARG A 1 209 ? 4.423 -15.409 6.115 1.00 69.62 209 ARG A O 1
ATOM 1681 N N . GLN A 1 210 ? 3.189 -17.222 6.618 1.00 73.50 210 GLN A N 1
ATOM 1682 C CA . GLN A 1 210 ? 2.921 -17.608 5.239 1.00 73.50 210 GLN A CA 1
ATOM 1683 C C . GLN A 1 210 ? 2.097 -16.550 4.497 1.00 73.50 210 GLN A C 1
ATOM 1685 O O . GLN A 1 210 ? 2.522 -16.130 3.425 1.00 73.50 210 GLN A O 1
ATOM 1690 N N . ASP A 1 211 ? 0.991 -16.065 5.073 1.00 77.06 211 ASP A N 1
ATOM 1691 C CA . ASP A 1 211 ? 0.172 -15.005 4.456 1.00 77.06 211 ASP A CA 1
ATOM 1692 C C . ASP A 1 211 ? 1.003 -13.736 4.206 1.00 77.06 211 ASP A C 1
ATOM 1694 O O . ASP A 1 211 ? 1.029 -13.194 3.100 1.00 77.06 211 ASP A O 1
ATOM 1698 N N . SER A 1 212 ? 1.764 -13.317 5.225 1.00 78.94 212 SER A N 1
ATOM 1699 C CA . SER A 1 212 ? 2.634 -12.137 5.139 1.00 78.94 212 SER A CA 1
ATOM 1700 C C . SER A 1 212 ? 3.742 -12.317 4.096 1.00 78.94 212 SER A C 1
ATOM 1702 O O . SER A 1 212 ? 4.074 -11.375 3.383 1.00 78.94 212 SER A O 1
ATOM 1704 N N . MET A 1 213 ? 4.317 -13.519 4.002 1.00 80.69 213 MET A N 1
ATOM 1705 C CA . MET A 1 213 ? 5.366 -13.848 3.037 1.00 80.69 213 MET A CA 1
ATOM 1706 C C . MET A 1 213 ? 4.823 -13.873 1.609 1.00 80.69 213 MET A C 1
ATOM 1708 O O . MET A 1 213 ? 5.471 -13.373 0.697 1.00 80.69 213 MET A O 1
ATOM 1712 N N . GLN A 1 214 ? 3.626 -14.423 1.402 1.00 83.25 214 GLN A N 1
ATOM 1713 C CA . GLN A 1 214 ? 2.981 -14.409 0.092 1.00 83.25 214 GLN A CA 1
ATOM 1714 C C . GLN A 1 214 ? 2.724 -12.981 -0.382 1.00 83.25 214 GLN A C 1
ATOM 1716 O O . GLN A 1 214 ? 3.030 -12.664 -1.529 1.00 83.25 214 GLN A O 1
ATOM 1721 N N . GLU A 1 215 ? 2.205 -12.111 0.487 1.00 84.56 215 GLU A N 1
ATOM 1722 C CA . GLU A 1 215 ? 1.994 -10.710 0.124 1.00 84.56 215 GLU A CA 1
ATOM 1723 C C . GLU A 1 215 ? 3.317 -9.974 -0.126 1.00 84.56 215 GLU A C 1
ATOM 1725 O O . GLU A 1 215 ? 3.438 -9.252 -1.114 1.00 84.56 215 GLU A O 1
ATOM 1730 N N . LEU A 1 216 ? 4.336 -10.208 0.708 1.00 85.75 216 LEU A N 1
ATOM 1731 C CA . LEU A 1 216 ? 5.675 -9.653 0.510 1.00 85.75 216 LEU A CA 1
ATOM 1732 C C . LEU A 1 216 ? 6.260 -10.064 -0.846 1.00 85.75 216 LEU A C 1
ATOM 1734 O O . LEU A 1 216 ? 6.764 -9.216 -1.576 1.00 85.75 216 LEU A O 1
ATOM 1738 N N . ASN A 1 217 ? 6.156 -11.344 -1.204 1.00 85.25 217 ASN A N 1
ATOM 1739 C CA . ASN A 1 217 ? 6.678 -11.862 -2.465 1.00 85.25 217 ASN A CA 1
ATOM 1740 C C . ASN A 1 217 ? 5.971 -11.258 -3.682 1.00 85.25 217 ASN A C 1
ATOM 1742 O O . ASN A 1 217 ? 6.636 -10.962 -4.668 1.00 85.25 217 ASN A O 1
ATOM 1746 N N . LYS A 1 218 ? 4.661 -10.988 -3.613 1.00 88.38 218 LYS A N 1
ATOM 1747 C CA . LYS A 1 218 ? 3.970 -10.253 -4.687 1.00 88.38 218 LYS A CA 1
ATOM 1748 C C . LYS A 1 218 ? 4.541 -8.847 -4.870 1.00 88.38 218 LYS A C 1
ATOM 1750 O O . LYS A 1 218 ? 4.829 -8.450 -5.991 1.00 88.38 218 LYS A O 1
ATOM 1755 N N . GLN A 1 219 ? 4.745 -8.110 -3.775 1.00 88.81 219 GLN A N 1
ATOM 1756 C CA . GLN A 1 219 ? 5.343 -6.769 -3.844 1.00 88.81 219 GLN A CA 1
ATOM 1757 C C . GLN A 1 219 ? 6.805 -6.805 -4.309 1.00 88.81 219 GLN A C 1
ATOM 1759 O O . GLN A 1 219 ? 7.275 -5.855 -4.934 1.00 88.81 219 GLN A O 1
ATOM 1764 N N . ARG A 1 220 ? 7.534 -7.892 -4.024 1.00 89.12 220 ARG A N 1
ATOM 1765 C CA . ARG A 1 220 ? 8.896 -8.097 -4.529 1.00 89.12 220 ARG A CA 1
ATOM 1766 C C . ARG A 1 220 ? 8.933 -8.231 -6.036 1.00 89.12 220 ARG A C 1
ATOM 1768 O O . ARG A 1 220 ? 9.783 -7.587 -6.624 1.00 89.12 220 ARG A O 1
ATOM 1775 N N . VAL A 1 221 ? 8.023 -8.992 -6.644 1.00 87.94 221 VAL A N 1
ATOM 1776 C CA . VAL A 1 221 ? 7.955 -9.109 -8.112 1.00 87.94 221 VAL A CA 1
ATOM 1777 C C . VAL A 1 221 ? 7.808 -7.724 -8.750 1.00 87.94 221 VAL A C 1
ATOM 1779 O O . VAL A 1 221 ? 8.659 -7.333 -9.536 1.00 87.94 221 VAL A O 1
ATOM 1782 N N . GLU A 1 222 ? 6.847 -6.916 -8.290 1.00 88.88 222 GLU A N 1
ATOM 1783 C CA . GLU A 1 222 ? 6.697 -5.524 -8.758 1.00 88.88 222 GLU A CA 1
ATOM 1784 C C . GLU A 1 222 ? 7.945 -4.659 -8.513 1.00 88.88 222 GLU A C 1
ATOM 1786 O O . GLU A 1 222 ? 8.273 -3.772 -9.299 1.00 88.88 222 GLU A O 1
ATOM 1791 N N . SER A 1 223 ? 8.645 -4.888 -7.397 1.00 90.81 223 SER A N 1
ATOM 1792 C CA . SER A 1 223 ? 9.877 -4.161 -7.074 1.00 90.81 223 SER A CA 1
ATOM 1793 C C . SER A 1 223 ? 11.037 -4.568 -7.982 1.00 90.81 223 SER A C 1
ATOM 1795 O O . SER A 1 223 ? 11.836 -3.706 -8.330 1.00 90.81 223 SER A O 1
ATOM 1797 N N . ILE A 1 224 ? 11.138 -5.849 -8.356 1.00 90.81 224 ILE A N 1
ATOM 1798 C CA . ILE A 1 224 ? 12.135 -6.352 -9.309 1.00 90.81 224 ILE A CA 1
ATOM 1799 C C . ILE A 1 224 ? 11.906 -5.676 -10.653 1.00 90.81 224 ILE A C 1
ATOM 1801 O O . ILE A 1 224 ? 12.824 -5.032 -11.143 1.00 90.81 224 ILE A O 1
ATOM 1805 N N . ASP A 1 225 ? 10.683 -5.726 -11.184 1.00 87.69 225 ASP A N 1
ATOM 1806 C CA . ASP A 1 225 ? 10.346 -5.103 -12.469 1.00 87.69 225 ASP A CA 1
ATOM 1807 C C . ASP A 1 225 ? 10.669 -3.600 -12.456 1.00 87.69 225 ASP A C 1
ATOM 1809 O O . ASP A 1 225 ? 11.342 -3.086 -13.350 1.00 87.69 225 ASP A O 1
ATOM 1813 N N . TYR A 1 226 ? 10.293 -2.899 -11.380 1.00 90.94 226 TYR A N 1
ATOM 1814 C CA . TYR A 1 226 ? 10.619 -1.485 -11.187 1.00 90.94 226 TYR A CA 1
ATOM 1815 C C . TYR A 1 226 ? 12.133 -1.202 -11.151 1.00 90.94 226 TYR A C 1
ATOM 1817 O O . TYR A 1 226 ? 12.590 -0.232 -11.762 1.00 90.94 226 TYR A O 1
ATOM 1825 N N . ILE A 1 227 ? 12.912 -1.999 -10.411 1.00 91.25 227 ILE A N 1
ATOM 1826 C CA . ILE A 1 227 ? 14.367 -1.819 -10.289 1.00 91.25 227 ILE A CA 1
ATOM 1827 C C . ILE A 1 227 ? 15.045 -2.127 -11.624 1.00 91.25 227 ILE A C 1
ATOM 1829 O O . ILE A 1 227 ? 15.903 -1.359 -12.053 1.00 91.25 227 ILE A O 1
ATOM 1833 N N . THR A 1 228 ? 14.642 -3.202 -12.294 1.00 89.12 228 THR A N 1
ATOM 1834 C CA . THR A 1 228 ? 15.162 -3.611 -13.600 1.00 89.12 228 THR A CA 1
ATOM 1835 C C . THR A 1 228 ? 14.919 -2.528 -14.650 1.00 89.12 228 THR A C 1
ATOM 1837 O O . THR A 1 228 ? 15.867 -2.093 -15.304 1.00 89.12 228 THR A O 1
ATOM 1840 N N . ASP A 1 229 ? 13.695 -1.999 -14.748 1.00 87.25 229 ASP A N 1
ATOM 1841 C CA . ASP A 1 229 ? 13.366 -0.875 -15.638 1.00 87.25 229 ASP A CA 1
ATOM 1842 C C . ASP A 1 229 ? 14.226 0.364 -15.342 1.00 87.25 229 ASP A C 1
ATOM 1844 O O . ASP A 1 229 ? 14.723 1.033 -16.254 1.00 87.25 229 ASP A O 1
ATOM 1848 N N . LEU A 1 230 ? 14.432 0.674 -14.058 1.00 90.12 230 LEU A N 1
ATOM 1849 C CA . LEU A 1 230 ? 15.242 1.812 -13.631 1.00 90.12 230 LEU A CA 1
ATOM 1850 C C . LEU A 1 230 ? 16.719 1.642 -14.010 1.00 90.12 230 LEU A C 1
ATOM 1852 O O . LEU A 1 230 ? 17.353 2.599 -14.458 1.00 90.12 230 LEU A O 1
ATOM 1856 N N . VAL A 1 231 ? 17.271 0.442 -13.828 1.00 89.19 231 VAL A N 1
ATOM 1857 C CA . VAL A 1 231 ? 18.665 0.135 -14.159 1.00 89.19 231 VAL A CA 1
ATOM 1858 C C . VAL A 1 231 ? 18.870 0.155 -15.676 1.00 89.19 231 VAL A C 1
ATOM 1860 O O . VAL A 1 231 ? 19.826 0.782 -16.128 1.00 89.19 231 VAL A O 1
ATOM 1863 N N . HIS A 1 232 ? 17.951 -0.399 -16.475 1.00 86.12 232 HIS A N 1
ATOM 1864 C CA . HIS A 1 232 ? 18.001 -0.278 -17.939 1.00 86.12 232 HIS A CA 1
ATOM 1865 C C . HIS A 1 232 ? 17.989 1.183 -18.401 1.00 86.12 232 HIS A C 1
ATOM 1867 O O . HIS A 1 232 ? 18.792 1.578 -19.253 1.00 86.12 232 HIS A O 1
ATOM 1873 N N . ALA A 1 233 ? 17.120 2.011 -17.812 1.00 87.25 233 ALA A N 1
ATOM 1874 C CA . ALA A 1 233 ? 17.103 3.441 -18.093 1.00 87.25 233 ALA A CA 1
ATOM 1875 C C . ALA A 1 233 ? 18.451 4.090 -17.737 1.00 87.25 233 ALA A C 1
ATOM 1877 O O . ALA A 1 233 ? 18.985 4.872 -18.524 1.00 87.25 233 ALA A O 1
ATOM 1878 N N . LEU A 1 234 ? 19.034 3.744 -16.585 1.00 87.62 234 LEU A N 1
ATOM 1879 C CA . LEU A 1 234 ? 20.319 4.275 -16.126 1.00 87.62 234 LEU A CA 1
ATOM 1880 C C . LEU A 1 234 ? 21.479 3.889 -17.053 1.00 87.62 234 LEU A C 1
ATOM 1882 O O . LEU A 1 234 ? 22.271 4.765 -17.404 1.00 87.62 234 LEU A O 1
ATOM 1886 N N . ILE A 1 235 ? 21.553 2.628 -17.491 1.00 86.56 235 ILE A N 1
ATOM 1887 C CA . ILE A 1 235 ? 22.545 2.154 -18.472 1.00 86.56 235 ILE A CA 1
ATOM 1888 C C . ILE A 1 235 ? 22.411 2.954 -19.771 1.00 86.56 235 ILE A C 1
ATOM 1890 O O . ILE A 1 235 ? 23.400 3.463 -20.301 1.00 86.56 235 ILE A O 1
ATOM 1894 N N . TRP A 1 236 ? 21.180 3.141 -20.255 1.00 85.62 236 TRP A N 1
ATOM 1895 C CA . TRP A 1 236 ? 20.928 3.928 -21.458 1.00 85.62 236 TRP A CA 1
ATOM 1896 C C . TRP A 1 236 ? 21.373 5.391 -21.305 1.00 85.62 236 TRP A C 1
ATOM 1898 O O . TRP A 1 236 ? 22.038 5.931 -22.194 1.00 85.62 236 TRP A O 1
ATOM 1908 N N . PHE A 1 237 ? 21.053 6.033 -20.175 1.00 85.50 237 PHE A N 1
ATOM 1909 C CA . PHE A 1 237 ? 21.492 7.400 -19.884 1.00 85.50 237 PHE A CA 1
ATOM 1910 C C . PHE A 1 237 ? 23.021 7.495 -19.826 1.00 85.50 237 PHE A C 1
ATOM 1912 O O . PHE A 1 237 ? 23.594 8.407 -20.421 1.00 85.50 237 PHE A O 1
ATOM 1919 N N . HIS A 1 238 ? 23.693 6.552 -19.166 1.00 84.69 238 HIS A N 1
ATOM 1920 C CA . HIS A 1 238 ? 25.152 6.521 -19.121 1.00 84.69 238 HIS A CA 1
ATOM 1921 C C . HIS A 1 238 ? 25.750 6.427 -20.531 1.00 84.69 238 HIS A C 1
ATOM 1923 O O . HIS A 1 238 ? 26.476 7.328 -20.949 1.00 84.69 238 HIS A O 1
ATOM 1929 N N . ASN A 1 239 ? 25.357 5.419 -21.311 1.00 84.44 239 ASN A N 1
ATOM 1930 C CA . ASN A 1 239 ? 25.878 5.205 -22.664 1.00 84.44 239 ASN A CA 1
ATOM 1931 C C . ASN A 1 239 ? 25.610 6.399 -23.599 1.00 84.44 239 ASN A C 1
ATOM 1933 O O . ASN A 1 239 ? 26.422 6.714 -24.468 1.00 84.44 239 ASN A O 1
ATOM 1937 N N . THR A 1 240 ? 24.480 7.088 -23.418 1.00 82.69 240 THR A N 1
ATOM 1938 C CA . THR A 1 240 ? 24.090 8.226 -24.263 1.00 82.69 240 THR A CA 1
ATOM 1939 C C . THR A 1 240 ? 24.845 9.512 -23.914 1.00 82.69 240 THR A C 1
ATOM 1941 O O . THR A 1 240 ? 25.194 10.275 -24.815 1.00 82.69 240 THR A O 1
ATOM 1944 N N . PHE A 1 241 ? 25.089 9.784 -22.626 1.00 82.56 241 PHE A N 1
ATOM 1945 C CA . PHE A 1 241 ? 25.613 11.079 -22.167 1.00 82.56 241 PHE A CA 1
ATOM 1946 C C . PHE A 1 241 ? 27.079 11.051 -21.715 1.00 82.56 241 PHE A C 1
ATOM 1948 O O . PHE A 1 241 ? 27.732 12.094 -21.763 1.00 82.56 241 PHE A O 1
ATOM 1955 N N . SER A 1 242 ? 27.614 9.899 -21.304 1.00 77.38 242 SER A N 1
ATOM 1956 C CA . SER A 1 242 ? 29.005 9.766 -20.846 1.00 77.38 242 SER A CA 1
ATOM 1957 C C . SER A 1 242 ? 30.003 9.583 -21.993 1.00 77.38 242 SER A C 1
ATOM 1959 O O . SER A 1 242 ? 31.190 9.828 -21.803 1.00 77.38 242 SER A O 1
ATOM 1961 N N . GLY A 1 243 ? 29.537 9.225 -23.196 1.00 66.19 243 GLY A N 1
ATOM 1962 C CA . GLY A 1 243 ? 30.375 9.092 -24.396 1.00 66.19 243 GLY A CA 1
ATOM 1963 C C . GLY A 1 243 ? 31.232 7.820 -24.450 1.00 66.19 243 GLY A C 1
ATOM 1964 O O . GLY A 1 243 ? 31.918 7.599 -25.446 1.00 66.19 243 GLY A O 1
ATOM 1965 N N . GLU A 1 244 ? 31.157 6.978 -23.420 1.00 66.19 244 GLU A N 1
ATOM 1966 C CA . GLU A 1 244 ? 31.795 5.667 -23.315 1.00 66.19 244 GLU A CA 1
ATOM 1967 C C . GLU A 1 244 ? 30.672 4.623 -23.213 1.00 66.19 244 GLU A C 1
ATOM 1969 O O . GLU A 1 244 ? 29.851 4.669 -22.302 1.00 66.19 244 GLU A O 1
ATOM 1974 N N . ALA A 1 245 ? 30.569 3.735 -24.204 1.00 62.41 245 ALA A N 1
ATOM 1975 C CA . ALA A 1 245 ? 29.592 2.649 -24.202 1.00 62.41 245 ALA A CA 1
ATOM 1976 C C . ALA A 1 245 ? 30.259 1.397 -23.623 1.00 62.41 245 ALA A C 1
ATOM 1978 O O . ALA A 1 245 ? 30.786 0.576 -24.374 1.00 62.41 245 ALA A O 1
ATOM 1979 N N . GLU A 1 246 ? 30.303 1.296 -22.294 1.00 65.38 246 GLU A N 1
ATOM 1980 C CA . GLU A 1 246 ? 30.925 0.155 -21.605 1.00 65.38 246 GLU A CA 1
ATOM 1981 C C . GLU A 1 246 ? 29.935 -0.967 -21.267 1.00 65.38 246 GLU A C 1
ATOM 1983 O O . GLU A 1 246 ? 30.356 -2.118 -21.169 1.00 65.38 246 GLU A O 1
ATOM 1988 N N . TRP A 1 247 ? 28.634 -0.675 -21.146 1.00 69.88 247 TRP A N 1
ATOM 1989 C CA . TRP A 1 247 ? 27.644 -1.655 -20.678 1.00 69.88 247 TRP A CA 1
ATOM 1990 C C . TRP A 1 247 ? 26.593 -1.995 -21.729 1.00 69.88 247 TRP A C 1
ATOM 1992 O O . TRP A 1 247 ? 26.040 -1.110 -22.390 1.00 69.88 247 TRP A O 1
ATOM 2002 N N . SER A 1 248 ? 26.298 -3.288 -21.867 1.00 72.69 248 SER A N 1
ATOM 2003 C CA . SER A 1 248 ? 25.229 -3.770 -22.738 1.00 72.69 248 SER A CA 1
ATOM 2004 C C . SER A 1 248 ? 23.862 -3.456 -22.131 1.00 72.69 248 SER A C 1
ATOM 2006 O O . SER A 1 248 ? 23.622 -3.698 -20.953 1.00 72.69 248 SER A O 1
ATOM 2008 N N . THR A 1 249 ? 22.931 -2.959 -22.945 1.00 68.62 249 THR A N 1
ATOM 2009 C CA . THR A 1 249 ? 21.526 -2.767 -22.544 1.00 68.62 249 THR A CA 1
ATOM 2010 C C . THR A 1 249 ? 20.727 -4.071 -22.490 1.00 68.62 249 THR A C 1
ATOM 2012 O O . THR A 1 249 ? 19.562 -4.034 -22.116 1.00 68.62 249 THR A O 1
ATOM 2015 N N . GLU A 1 250 ? 21.322 -5.196 -22.898 1.00 70.06 250 GLU A N 1
ATOM 2016 C CA . GLU A 1 250 ? 20.688 -6.524 -22.928 1.00 70.06 250 GLU A CA 1
ATOM 2017 C C . GLU A 1 250 ? 21.165 -7.445 -21.791 1.00 70.06 250 GLU A C 1
ATOM 2019 O O . GLU A 1 250 ? 20.817 -8.624 -21.769 1.00 70.06 250 GLU A O 1
ATOM 2024 N N . GLU A 1 251 ? 21.995 -6.947 -20.870 1.00 75.94 251 GLU A N 1
ATOM 2025 C CA . GLU A 1 251 ? 22.446 -7.738 -19.721 1.00 75.94 251 GLU A CA 1
ATOM 2026 C C . GLU A 1 251 ? 21.294 -8.051 -18.759 1.00 75.94 251 GLU A C 1
ATOM 2028 O O . GLU A 1 251 ? 20.462 -7.199 -18.449 1.00 75.94 251 GLU A O 1
ATOM 2033 N N . GLU A 1 252 ? 21.262 -9.292 -18.270 1.00 78.12 252 GLU A N 1
ATOM 2034 C CA . GLU A 1 252 ? 20.274 -9.729 -17.289 1.00 78.12 252 GLU A CA 1
ATOM 2035 C C . GLU A 1 252 ? 20.582 -9.113 -15.919 1.00 78.12 252 GLU A C 1
ATOM 2037 O O . GLU A 1 252 ? 21.665 -9.292 -15.359 1.00 78.12 252 GLU A O 1
ATOM 2042 N N . ILE A 1 253 ? 19.616 -8.375 -15.370 1.00 83.62 253 ILE A N 1
ATOM 2043 C CA . ILE A 1 253 ? 19.735 -7.735 -14.060 1.00 83.62 253 ILE A CA 1
ATOM 2044 C C . ILE A 1 253 ? 19.129 -8.659 -13.005 1.00 83.62 253 ILE A C 1
ATOM 2046 O O . ILE A 1 253 ? 17.919 -8.883 -12.971 1.00 83.62 253 ILE A O 1
ATOM 2050 N N . LEU A 1 254 ? 19.977 -9.156 -12.106 1.00 84.38 254 LEU A N 1
ATOM 2051 C CA . LEU A 1 254 ? 19.565 -9.980 -10.973 1.00 84.38 254 LEU A CA 1
ATOM 2052 C C . LEU A 1 254 ? 19.327 -9.102 -9.739 1.00 84.38 254 LEU A C 1
ATOM 2054 O O . LEU A 1 254 ? 20.225 -8.406 -9.263 1.00 84.38 254 LEU A O 1
ATOM 2058 N N . VAL A 1 255 ? 18.104 -9.144 -9.208 1.00 85.31 255 VAL A N 1
ATOM 2059 C CA . VAL A 1 255 ? 17.706 -8.408 -8.001 1.00 85.31 255 VAL A CA 1
ATOM 2060 C C . VAL A 1 255 ? 17.390 -9.403 -6.889 1.00 85.31 255 VAL A C 1
ATOM 2062 O O . VAL A 1 255 ? 16.356 -10.069 -6.908 1.00 85.31 255 VAL A O 1
ATOM 2065 N N . GLU A 1 256 ? 18.265 -9.473 -5.888 1.00 83.06 256 GLU A N 1
ATOM 2066 C CA . GLU A 1 256 ? 18.063 -10.297 -4.695 1.00 83.06 256 GLU A CA 1
ATOM 2067 C C . GLU A 1 256 ? 17.667 -9.448 -3.482 1.00 83.06 256 GLU A C 1
ATOM 2069 O O . GLU A 1 256 ? 18.242 -8.392 -3.209 1.00 83.06 256 GLU A O 1
ATOM 2074 N N . PHE A 1 257 ? 16.693 -9.934 -2.710 1.00 81.62 257 PHE A N 1
ATOM 2075 C CA . PHE A 1 257 ? 16.297 -9.320 -1.444 1.00 81.62 257 PHE A CA 1
ATOM 2076 C C . PHE A 1 257 ? 16.930 -10.067 -0.274 1.00 81.62 257 PHE A C 1
ATOM 2078 O O . PHE A 1 257 ? 16.875 -11.294 -0.204 1.00 81.62 257 PHE A O 1
ATOM 2085 N N . ASP A 1 258 ? 17.473 -9.334 0.700 1.00 76.62 258 ASP A N 1
ATOM 2086 C CA . ASP A 1 258 ? 17.985 -9.968 1.912 1.00 76.62 258 ASP A CA 1
ATOM 2087 C C . ASP A 1 258 ? 16.841 -10.444 2.821 1.00 76.62 258 ASP A C 1
ATOM 2089 O O . ASP A 1 258 ? 16.195 -9.667 3.526 1.00 76.62 258 ASP A O 1
ATOM 2093 N N . ASP A 1 259 ? 16.613 -11.757 2.817 1.00 66.38 259 ASP A N 1
ATOM 2094 C CA . ASP A 1 259 ? 15.623 -12.439 3.652 1.00 66.38 259 ASP A CA 1
ATOM 2095 C C . ASP A 1 259 ? 16.096 -12.764 5.076 1.00 66.38 259 ASP A C 1
ATOM 2097 O O . ASP A 1 259 ? 15.366 -13.406 5.833 1.00 66.38 259 ASP A O 1
ATOM 2101 N N . SER A 1 260 ? 17.278 -12.288 5.485 1.00 58.28 260 SER A N 1
ATOM 2102 C CA . SER A 1 260 ? 17.873 -12.567 6.805 1.00 58.28 260 SER A CA 1
ATOM 2103 C C . SER A 1 260 ? 16.966 -12.239 8.004 1.00 58.28 260 SER A C 1
ATOM 2105 O O . SER A 1 260 ? 17.140 -12.802 9.084 1.00 58.28 260 SER A O 1
ATOM 2107 N N . TYR A 1 261 ? 15.977 -11.358 7.825 1.00 53.53 261 TYR A N 1
ATOM 2108 C CA . TYR A 1 261 ? 14.994 -11.002 8.850 1.00 53.53 261 TYR A CA 1
ATOM 2109 C C . TYR A 1 261 ? 13.752 -11.916 8.874 1.00 53.53 261 TYR A C 1
ATOM 2111 O O . TYR A 1 261 ? 13.061 -12.003 9.894 1.00 53.53 261 TYR A O 1
ATOM 2119 N N . VAL A 1 262 ? 13.429 -12.585 7.762 1.00 55.97 262 VAL A N 1
ATOM 2120 C CA . VAL A 1 262 ? 12.139 -13.270 7.557 1.00 55.97 262 VAL A CA 1
ATOM 2121 C C . VAL A 1 262 ? 12.280 -14.789 7.519 1.00 55.97 262 VAL A C 1
ATOM 2123 O O . VAL A 1 262 ? 11.382 -15.478 8.011 1.00 55.97 262 VAL A O 1
ATOM 2126 N N . THR A 1 263 ? 13.394 -15.323 7.029 1.00 58.75 263 THR A N 1
ATOM 2127 C CA . THR A 1 263 ? 13.717 -16.751 7.098 1.00 58.75 263 THR A CA 1
ATOM 2128 C C . THR A 1 263 ? 14.968 -16.950 7.938 1.00 58.75 263 THR A C 1
ATOM 2130 O O . THR A 1 263 ? 15.940 -16.201 7.848 1.00 58.75 263 THR A O 1
ATOM 2133 N N . ASP A 1 264 ? 14.943 -17.963 8.805 1.00 66.19 264 ASP A N 1
ATOM 2134 C CA . ASP A 1 264 ? 16.168 -18.387 9.466 1.00 66.19 264 ASP A CA 1
ATOM 2135 C C . ASP A 1 264 ? 17.029 -19.106 8.425 1.00 66.19 264 ASP A C 1
ATOM 2137 O O . ASP A 1 264 ? 16.869 -20.305 8.180 1.00 66.19 264 ASP A O 1
ATOM 2141 N N . LYS A 1 265 ? 17.922 -18.341 7.787 1.00 66.50 265 LYS A N 1
ATOM 2142 C CA . LYS A 1 265 ? 18.876 -18.847 6.797 1.00 66.50 265 LYS A CA 1
ATOM 2143 C C . LYS A 1 265 ? 19.653 -20.050 7.338 1.00 66.50 265 LYS A C 1
ATOM 2145 O O . LYS A 1 265 ? 19.984 -20.929 6.553 1.00 66.50 265 LYS A O 1
ATOM 2150 N N . ALA A 1 266 ? 19.901 -20.139 8.649 1.00 68.94 266 ALA A N 1
ATOM 2151 C CA . ALA A 1 266 ? 20.568 -21.297 9.238 1.00 68.94 266 ALA A CA 1
ATOM 2152 C C . ALA A 1 266 ? 19.689 -22.553 9.178 1.00 68.94 266 ALA A C 1
ATOM 2154 O O . ALA A 1 266 ? 20.177 -23.604 8.772 1.00 68.94 266 ALA A O 1
ATOM 2155 N N . THR A 1 267 ? 18.396 -22.433 9.497 1.00 75.81 267 THR A N 1
ATOM 2156 C CA . THR A 1 267 ? 17.433 -23.543 9.418 1.00 75.81 267 THR A CA 1
ATOM 2157 C C . THR A 1 267 ? 17.239 -24.024 7.974 1.00 75.81 267 THR A C 1
ATOM 2159 O O . THR A 1 267 ? 17.251 -25.228 7.719 1.00 75.81 267 THR A O 1
ATOM 2162 N N . GLU A 1 268 ? 17.104 -23.113 7.002 1.00 75.25 268 GLU A N 1
ATOM 2163 C CA . GLU A 1 268 ? 17.022 -23.511 5.588 1.00 75.25 268 GLU A CA 1
ATOM 2164 C C . GLU A 1 268 ? 18.311 -24.183 5.114 1.00 75.25 268 GLU A C 1
ATOM 2166 O O . GLU A 1 268 ? 18.262 -25.248 4.498 1.00 75.25 268 GLU A O 1
ATOM 2171 N N . LEU A 1 269 ? 19.468 -23.592 5.420 1.00 81.50 269 LEU A N 1
ATOM 2172 C CA . LEU A 1 269 ? 20.770 -24.147 5.058 1.00 81.50 269 LEU A CA 1
ATOM 2173 C C . LEU A 1 269 ? 20.987 -25.530 5.692 1.00 81.50 269 LEU A C 1
ATOM 2175 O O . LEU A 1 269 ? 21.578 -26.411 5.069 1.00 81.50 269 LEU A O 1
ATOM 2179 N N . GLU A 1 270 ? 20.497 -25.741 6.914 1.00 81.88 270 GLU A N 1
ATOM 2180 C CA . GLU A 1 270 ? 20.520 -27.035 7.592 1.00 81.88 270 GLU A CA 1
ATOM 2181 C C . GLU A 1 270 ? 19.594 -28.056 6.915 1.00 81.88 270 GLU A C 1
ATOM 2183 O O . GLU A 1 270 ? 19.997 -29.205 6.745 1.00 81.88 270 GLU A O 1
ATOM 2188 N N . SER A 1 271 ? 18.411 -27.646 6.442 1.00 82.94 271 SER A N 1
ATOM 2189 C CA . SER A 1 271 ? 17.535 -28.505 5.629 1.00 82.94 271 SER A CA 1
ATOM 2190 C C . SER A 1 271 ? 18.220 -28.935 4.332 1.00 82.94 271 SER A C 1
ATOM 2192 O O . SER A 1 271 ? 18.324 -30.130 4.071 1.00 82.94 271 SER A O 1
ATOM 2194 N N . TRP A 1 272 ? 18.776 -27.988 3.568 1.00 84.25 272 TRP A N 1
ATOM 2195 C CA . TRP A 1 272 ? 19.509 -28.295 2.332 1.00 84.25 272 TRP A CA 1
ATOM 2196 C C . TRP A 1 272 ? 20.730 -29.181 2.592 1.00 84.25 272 TRP A C 1
ATOM 2198 O O . TRP A 1 272 ? 21.015 -30.090 1.814 1.00 84.25 272 TRP A O 1
ATOM 2208 N N . ARG A 1 273 ? 21.430 -28.975 3.716 1.00 85.81 273 ARG A N 1
ATOM 2209 C CA . ARG A 1 273 ? 22.509 -29.868 4.158 1.00 85.81 273 ARG A CA 1
ATOM 2210 C C . ARG A 1 273 ? 21.989 -31.281 4.425 1.00 85.81 273 ARG A C 1
ATOM 2212 O O . ARG A 1 273 ? 22.638 -32.241 4.022 1.00 85.81 273 ARG A O 1
ATOM 2219 N N . ASN A 1 274 ? 20.859 -31.418 5.114 1.00 86.31 274 ASN A N 1
ATOM 2220 C CA . ASN A 1 274 ? 20.272 -32.716 5.436 1.00 86.31 274 ASN A CA 1
ATOM 2221 C C . ASN A 1 274 ? 19.786 -33.449 4.180 1.00 86.31 274 ASN A C 1
ATOM 2223 O O . ASN A 1 274 ? 20.023 -34.651 4.071 1.00 86.31 274 ASN A O 1
ATOM 2227 N N . ASP A 1 275 ? 19.195 -32.745 3.214 1.00 86.06 275 ASP A N 1
ATOM 2228 C CA . ASP A 1 275 ? 18.785 -33.320 1.927 1.00 86.06 275 ASP A CA 1
ATOM 2229 C C . ASP A 1 275 ? 20.002 -33.782 1.113 1.00 86.06 275 ASP A C 1
ATOM 2231 O O . ASP A 1 275 ? 20.035 -34.916 0.633 1.00 86.06 275 ASP A O 1
ATOM 2235 N N . ALA A 1 276 ? 21.060 -32.965 1.054 1.00 85.31 276 ALA A N 1
ATOM 2236 C CA . ALA A 1 276 ? 22.317 -33.312 0.388 1.00 85.31 276 ALA A CA 1
ATOM 2237 C C . ALA A 1 276 ? 23.032 -34.524 1.022 1.00 85.31 276 ALA A C 1
ATOM 2239 O O . ALA A 1 276 ? 23.715 -35.277 0.323 1.00 85.31 276 ALA A O 1
ATOM 2240 N N . LEU A 1 277 ? 22.887 -34.718 2.338 1.00 85.25 277 LEU A N 1
ATOM 2241 C CA . LEU A 1 277 ? 23.411 -35.884 3.058 1.00 85.25 277 LEU A CA 1
ATOM 2242 C C . LEU A 1 277 ? 22.518 -37.124 2.905 1.00 85.25 277 LEU A C 1
ATOM 2244 O O . LEU A 1 277 ? 23.036 -38.236 2.840 1.00 85.25 277 LEU A O 1
ATOM 2248 N N . SER A 1 278 ? 21.196 -36.943 2.859 1.00 87.50 278 SER A N 1
ATOM 2249 C CA . SER A 1 278 ? 20.216 -38.037 2.784 1.00 87.50 278 SER A CA 1
ATOM 2250 C C . SER A 1 278 ? 20.100 -38.628 1.380 1.00 87.50 278 SER A C 1
ATOM 2252 O O . SER A 1 278 ? 19.835 -39.820 1.239 1.00 87.50 278 SER A O 1
ATOM 2254 N N . PHE A 1 279 ? 20.335 -37.813 0.348 1.00 84.88 279 PHE A N 1
ATOM 2255 C CA . PHE A 1 279 ? 20.287 -38.207 -1.061 1.00 84.88 279 PHE A CA 1
ATOM 2256 C C . PHE A 1 279 ? 21.643 -37.964 -1.743 1.00 84.88 279 PHE A C 1
ATOM 2258 O O . PHE A 1 279 ? 21.755 -37.105 -2.620 1.00 84.88 279 PHE A O 1
ATOM 2265 N N . PRO A 1 280 ? 22.696 -38.712 -1.365 1.00 80.38 280 PRO A N 1
ATOM 2266 C CA . PRO A 1 280 ? 24.055 -38.473 -1.850 1.00 80.38 280 PRO A CA 1
ATOM 2267 C C . PRO A 1 280 ? 24.212 -38.642 -3.370 1.00 80.38 280 PRO A C 1
ATOM 2269 O O . PRO A 1 280 ? 25.117 -38.023 -3.940 1.00 80.38 280 PRO A O 1
ATOM 2272 N N . ASP A 1 281 ? 23.330 -39.432 -3.995 1.00 81.19 281 ASP A N 1
ATOM 2273 C CA . ASP A 1 281 ? 23.296 -39.724 -5.435 1.00 81.19 281 ASP A CA 1
ATOM 2274 C C . ASP A 1 281 ? 22.668 -38.593 -6.270 1.00 81.19 281 ASP A C 1
ATOM 2276 O O . ASP A 1 281 ? 22.837 -38.545 -7.489 1.00 81.19 281 ASP A O 1
ATOM 2280 N N . VAL A 1 282 ? 21.950 -37.660 -5.635 1.00 84.88 282 VAL A N 1
ATOM 2281 C CA . VAL A 1 282 ? 21.342 -36.504 -6.304 1.00 84.88 282 VAL A CA 1
ATOM 2282 C C . VAL A 1 282 ? 22.280 -35.309 -6.150 1.00 84.88 282 VAL A C 1
ATOM 2284 O O . VAL A 1 282 ? 22.229 -34.578 -5.161 1.00 84.88 282 VAL A O 1
ATOM 2287 N N . LEU A 1 283 ? 23.154 -35.101 -7.142 1.00 82.50 283 LEU A N 1
ATOM 2288 C CA . LEU A 1 283 ? 24.130 -34.002 -7.118 1.00 82.50 283 LEU A CA 1
ATOM 2289 C C . LEU A 1 283 ? 23.472 -32.620 -7.025 1.00 82.50 283 LEU A C 1
ATOM 2291 O O . LEU A 1 283 ? 24.048 -31.729 -6.406 1.00 82.50 283 LEU A O 1
ATOM 2295 N N . GLU A 1 284 ? 22.264 -32.461 -7.564 1.00 83.81 284 GLU A N 1
ATOM 2296 C CA . GLU A 1 284 ? 21.518 -31.199 -7.541 1.00 83.81 284 GLU A CA 1
ATOM 2297 C C . GLU A 1 284 ? 21.365 -30.643 -6.118 1.00 83.81 284 GLU A C 1
ATOM 2299 O O . GLU A 1 284 ? 21.601 -29.463 -5.884 1.00 83.81 284 GLU A O 1
ATOM 2304 N N . PHE A 1 285 ? 21.080 -31.490 -5.121 1.00 85.06 285 PHE A N 1
ATOM 2305 C CA . PHE A 1 285 ? 20.954 -31.029 -3.735 1.00 85.06 285 PHE A CA 1
ATOM 2306 C C . PHE A 1 285 ? 22.272 -30.494 -3.164 1.00 85.06 285 PHE A C 1
ATOM 2308 O O . PHE A 1 285 ? 22.269 -29.532 -2.395 1.00 85.06 285 PHE A O 1
ATOM 2315 N N . LYS A 1 286 ? 23.412 -31.069 -3.568 1.00 83.38 286 LYS A N 1
ATOM 2316 C CA . LYS A 1 286 ? 24.739 -30.565 -3.186 1.00 83.38 286 LYS A CA 1
ATOM 2317 C C . LYS A 1 286 ? 25.064 -29.253 -3.906 1.00 83.38 286 LYS A C 1
ATOM 2319 O O . LYS A 1 286 ? 25.607 -28.354 -3.271 1.00 83.38 286 LYS A O 1
ATOM 2324 N N . ILE A 1 287 ? 24.703 -29.126 -5.186 1.00 85.25 287 ILE A N 1
ATOM 2325 C CA . ILE A 1 287 ? 24.890 -27.895 -5.972 1.00 85.25 287 ILE A CA 1
ATOM 2326 C C . ILE A 1 287 ? 24.094 -26.753 -5.336 1.00 85.25 287 ILE A C 1
ATOM 2328 O O . ILE A 1 287 ? 24.680 -25.736 -4.972 1.00 85.25 287 ILE A O 1
ATOM 2332 N N . GLN A 1 288 ? 22.799 -26.958 -5.086 1.00 82.56 288 GLN A N 1
ATOM 2333 C CA . GLN A 1 288 ? 21.920 -25.974 -4.446 1.00 82.56 288 GLN A CA 1
ATOM 2334 C C . GLN A 1 288 ? 22.420 -25.566 -3.052 1.00 82.56 288 GLN A C 1
ATOM 2336 O O . GLN A 1 288 ? 22.390 -24.388 -2.693 1.00 82.56 288 GLN A O 1
ATOM 2341 N N . TYR A 1 289 ? 22.941 -26.515 -2.267 1.00 85.12 289 TYR A N 1
ATOM 2342 C CA . TYR A 1 289 ? 23.567 -26.215 -0.979 1.00 85.12 289 TYR A CA 1
ATOM 2343 C C . TYR A 1 289 ? 24.807 -25.315 -1.119 1.00 85.12 289 TYR A C 1
ATOM 2345 O O . TYR A 1 289 ? 24.959 -24.358 -0.357 1.00 85.12 289 TYR A O 1
ATOM 2353 N N . ILE A 1 290 ? 25.690 -25.604 -2.080 1.00 83.31 290 ILE A N 1
ATOM 2354 C CA . ILE A 1 290 ? 26.913 -24.826 -2.328 1.00 83.31 290 ILE A CA 1
ATOM 2355 C C . ILE A 1 290 ? 26.567 -23.423 -2.828 1.00 83.31 290 ILE A C 1
ATOM 2357 O O . ILE A 1 290 ? 27.084 -22.459 -2.266 1.00 83.31 290 ILE A O 1
ATOM 2361 N N . MET A 1 291 ? 25.652 -23.307 -3.797 1.00 84.25 291 MET A N 1
ATOM 2362 C CA . MET A 1 291 ? 25.154 -22.020 -4.298 1.00 84.25 291 MET A CA 1
ATOM 2363 C C . MET A 1 291 ? 24.650 -21.152 -3.147 1.00 84.25 291 MET A C 1
ATOM 2365 O O . MET A 1 291 ? 25.112 -20.031 -2.963 1.00 84.25 291 MET A O 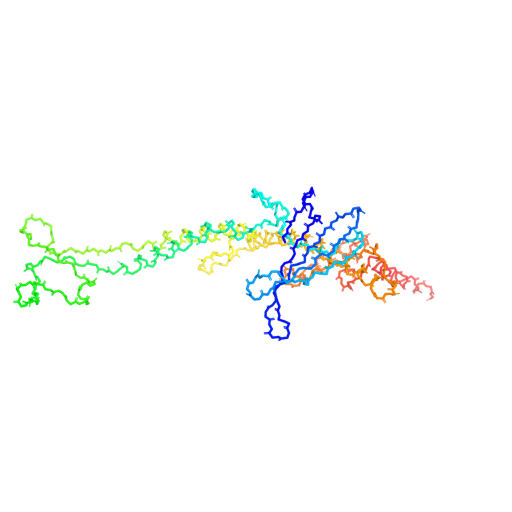1
ATOM 2369 N N . LYS A 1 292 ? 23.775 -21.703 -2.295 1.00 80.56 292 LYS A N 1
ATOM 2370 C CA . LYS A 1 292 ? 23.210 -20.971 -1.151 1.00 80.56 292 LYS A CA 1
ATOM 2371 C C . LYS A 1 292 ? 24.233 -20.633 -0.070 1.00 80.56 292 LYS A C 1
ATOM 2373 O O . LYS A 1 292 ? 24.080 -19.630 0.623 1.00 80.56 292 LYS A O 1
ATOM 2378 N N . ARG A 1 293 ? 25.259 -21.467 0.121 1.00 81.69 293 ARG A N 1
ATOM 2379 C CA . ARG A 1 293 ? 26.291 -21.245 1.144 1.00 81.69 293 ARG A CA 1
ATOM 2380 C C . ARG A 1 293 ? 27.354 -20.237 0.709 1.00 81.69 293 ARG A C 1
ATOM 2382 O O . ARG A 1 293 ? 27.864 -19.513 1.561 1.00 81.69 293 ARG A O 1
ATOM 2389 N N . LEU A 1 294 ? 27.727 -20.246 -0.568 1.00 80.56 294 LEU A N 1
ATOM 2390 C CA . LEU A 1 294 ? 28.807 -19.424 -1.123 1.00 80.56 294 LEU A CA 1
ATOM 2391 C C . LEU A 1 294 ? 28.301 -18.211 -1.909 1.00 80.56 294 LEU A C 1
ATOM 2393 O O . LEU A 1 294 ? 29.112 -17.362 -2.261 1.00 80.56 294 LEU A O 1
ATOM 2397 N N . ASN A 1 295 ? 26.988 -18.114 -2.133 1.00 75.88 295 ASN A N 1
ATOM 2398 C CA . ASN A 1 295 ? 26.345 -17.075 -2.933 1.00 75.88 295 ASN A CA 1
ATOM 2399 C C . ASN A 1 295 ? 26.952 -16.969 -4.340 1.00 75.88 295 ASN A C 1
ATOM 2401 O O . ASN A 1 295 ? 27.357 -15.889 -4.767 1.00 75.88 295 ASN A O 1
ATOM 2405 N N . CYS A 1 296 ? 27.082 -18.115 -5.010 1.00 77.12 296 CYS A N 1
ATOM 2406 C CA . CYS A 1 296 ? 27.704 -18.232 -6.325 1.00 77.12 296 CYS A CA 1
ATOM 2407 C C . CYS A 1 296 ? 26.738 -18.788 -7.375 1.00 77.12 296 CYS A C 1
ATOM 2409 O O . CYS A 1 296 ? 25.764 -19.478 -7.056 1.00 77.12 296 CYS A O 1
ATOM 2411 N N . GLU A 1 297 ? 27.053 -18.499 -8.635 1.00 78.44 297 GLU A N 1
ATOM 2412 C CA . GLU A 1 297 ? 26.317 -18.969 -9.807 1.00 78.44 297 GLU A CA 1
ATOM 2413 C C . GLU A 1 297 ? 26.344 -20.498 -9.927 1.00 78.44 297 GLU A C 1
ATOM 2415 O O . GLU A 1 297 ? 27.276 -21.174 -9.473 1.00 78.44 297 GLU A O 1
ATOM 2420 N N . HIS A 1 298 ? 25.340 -21.062 -10.603 1.00 78.94 298 HIS A N 1
ATOM 2421 C CA . HIS A 1 298 ? 25.205 -22.515 -10.762 1.00 78.94 298 HIS A CA 1
ATOM 2422 C C . HIS A 1 298 ? 26.460 -23.149 -11.386 1.00 78.94 298 HIS A C 1
ATOM 2424 O O . HIS A 1 298 ? 26.946 -24.186 -10.930 1.00 78.94 298 HIS A O 1
ATOM 2430 N N . GLU A 1 299 ? 27.036 -22.505 -12.403 1.00 81.25 299 GLU A N 1
ATOM 2431 C CA . GLU A 1 299 ? 28.254 -22.986 -13.061 1.00 81.25 299 GLU A CA 1
ATOM 2432 C C . GLU A 1 299 ? 29.472 -23.008 -12.127 1.00 81.25 299 GLU A C 1
ATOM 2434 O O . GLU A 1 299 ? 30.316 -23.901 -12.220 1.00 81.25 299 GLU A O 1
ATOM 2439 N N . GLU A 1 300 ? 29.572 -22.049 -11.206 1.00 79.38 300 GLU A N 1
ATOM 2440 C CA . GLU A 1 300 ? 30.645 -22.002 -10.213 1.00 79.38 300 GLU A CA 1
ATOM 2441 C C . GLU A 1 300 ? 30.448 -23.065 -9.130 1.00 79.38 300 GLU A C 1
ATOM 2443 O O . GLU A 1 300 ? 31.399 -23.755 -8.757 1.00 79.38 300 GLU A O 1
ATOM 2448 N N . ALA A 1 301 ? 29.210 -23.275 -8.680 1.00 81.38 301 ALA A N 1
ATOM 2449 C CA . ALA A 1 301 ? 28.872 -24.333 -7.732 1.00 81.38 301 ALA A CA 1
ATOM 2450 C C . ALA A 1 301 ? 29.193 -25.737 -8.273 1.00 81.38 301 ALA A C 1
ATOM 2452 O O . ALA A 1 301 ? 29.745 -26.570 -7.546 1.00 81.38 301 ALA A O 1
ATOM 2453 N N . VAL A 1 302 ? 28.926 -25.987 -9.561 1.00 84.06 302 VAL A N 1
ATOM 2454 C CA . VAL A 1 302 ? 29.308 -27.237 -10.239 1.00 84.06 302 VAL A CA 1
ATOM 2455 C C . VAL A 1 302 ? 30.828 -27.418 -10.254 1.00 84.06 302 VAL A C 1
ATOM 2457 O O . VAL A 1 302 ? 31.305 -28.520 -9.979 1.00 84.06 302 VAL A O 1
ATOM 2460 N N . LYS A 1 303 ? 31.600 -26.348 -10.506 1.00 84.12 303 LYS A N 1
ATOM 2461 C CA . LYS A 1 303 ? 33.074 -26.400 -10.479 1.00 84.12 303 LYS A CA 1
ATOM 2462 C C . LYS A 1 303 ? 33.609 -26.777 -9.101 1.00 84.12 303 LYS A C 1
ATOM 2464 O O . LYS A 1 303 ? 34.526 -27.595 -9.012 1.00 84.12 303 LYS A O 1
ATOM 2469 N N . TYR A 1 304 ? 33.044 -26.235 -8.021 1.00 80.00 304 TYR A N 1
ATOM 2470 C CA . TYR A 1 304 ? 33.455 -26.613 -6.664 1.00 80.00 304 TYR A CA 1
ATOM 2471 C C . TYR A 1 304 ? 33.244 -28.109 -6.401 1.00 80.00 304 TYR A C 1
ATOM 2473 O O . TYR A 1 304 ? 34.137 -28.770 -5.879 1.00 80.00 304 TYR A O 1
ATOM 2481 N N . LEU A 1 305 ? 32.112 -28.660 -6.844 1.00 79.00 305 LEU A N 1
ATOM 2482 C CA . LEU A 1 305 ? 31.790 -30.085 -6.728 1.00 79.00 305 LEU A CA 1
ATOM 2483 C C . LEU A 1 305 ? 32.716 -30.979 -7.564 1.00 79.00 305 LEU A C 1
ATOM 2485 O O . LEU A 1 305 ? 33.202 -32.004 -7.079 1.00 79.00 305 LEU A O 1
ATOM 2489 N N . SER A 1 306 ? 32.989 -30.594 -8.813 1.00 72.88 306 SER A N 1
ATOM 2490 C CA . SER A 1 306 ? 33.859 -31.369 -9.702 1.00 72.88 306 SER A CA 1
ATOM 2491 C C . SER A 1 306 ? 35.311 -31.378 -9.226 1.00 72.88 306 SER A C 1
ATOM 2493 O O . SER A 1 306 ? 35.974 -32.404 -9.343 1.00 72.88 306 SER A O 1
ATOM 2495 N N . THR A 1 307 ? 35.783 -30.270 -8.644 1.00 65.06 307 THR A N 1
ATOM 2496 C CA . THR A 1 307 ? 37.150 -30.159 -8.105 1.00 65.06 307 THR A CA 1
ATOM 2497 C C . THR A 1 307 ? 37.347 -31.118 -6.926 1.00 65.06 307 THR A C 1
ATOM 2499 O O . THR A 1 307 ? 38.329 -31.847 -6.887 1.00 65.06 307 THR A O 1
ATOM 2502 N N . THR A 1 308 ? 36.367 -31.225 -6.021 1.00 58.53 308 THR A N 1
ATOM 2503 C CA . THR A 1 308 ? 36.424 -32.178 -4.894 1.00 58.53 308 THR A CA 1
ATOM 2504 C C . THR A 1 308 ? 36.381 -33.644 -5.343 1.00 58.53 308 THR A C 1
ATOM 2506 O O . THR A 1 308 ? 36.984 -34.498 -4.708 1.00 58.53 308 THR A O 1
ATOM 2509 N N . THR A 1 309 ? 35.702 -33.950 -6.453 1.00 55.06 309 THR A N 1
ATOM 2510 C CA . THR A 1 309 ? 35.606 -35.331 -6.972 1.00 55.06 309 THR A CA 1
ATOM 2511 C C . THR A 1 309 ? 36.867 -35.762 -7.738 1.00 55.06 309 THR A C 1
ATOM 2513 O O . THR A 1 309 ? 37.117 -36.956 -7.906 1.00 55.06 309 THR A O 1
ATOM 2516 N N . GLN A 1 310 ? 37.651 -34.802 -8.241 1.00 45.75 310 GLN A N 1
ATOM 2517 C CA . GLN A 1 310 ? 38.929 -35.077 -8.900 1.00 45.75 310 GLN A CA 1
ATOM 2518 C C . GLN A 1 310 ? 40.039 -35.377 -7.891 1.00 45.75 310 GLN A C 1
ATOM 2520 O O . GLN A 1 310 ? 40.809 -36.297 -8.145 1.00 45.75 310 GLN A O 1
ATOM 2525 N N . ASP A 1 311 ? 40.071 -34.695 -6.742 1.00 47.69 311 ASP A N 1
ATOM 2526 C CA . ASP A 1 311 ? 41.093 -34.940 -5.715 1.00 47.69 311 ASP A CA 1
ATOM 2527 C C . ASP A 1 311 ? 40.982 -36.351 -5.094 1.00 47.69 311 ASP A C 1
ATOM 2529 O O . ASP A 1 311 ? 42.003 -37.015 -4.923 1.00 47.69 311 ASP A O 1
ATOM 2533 N N . ASP A 1 312 ? 39.767 -36.877 -4.879 1.00 43.44 312 ASP A N 1
ATOM 2534 C CA . ASP A 1 312 ? 39.542 -38.223 -4.304 1.00 43.44 312 ASP A CA 1
ATOM 2535 C C . ASP A 1 312 ? 39.966 -39.393 -5.225 1.00 43.44 312 ASP A C 1
ATOM 2537 O O . ASP A 1 312 ? 40.113 -40.524 -4.760 1.00 43.44 312 ASP A O 1
ATOM 2541 N N . ASN A 1 313 ? 40.179 -39.156 -6.525 1.00 43.16 313 ASN A N 1
ATOM 2542 C CA . ASN A 1 313 ? 40.608 -40.190 -7.481 1.00 43.16 313 ASN A CA 1
ATOM 2543 C C . ASN A 1 313 ? 42.125 -40.219 -7.726 1.00 43.16 313 ASN A C 1
ATOM 2545 O O . ASN A 1 313 ? 42.585 -41.019 -8.542 1.00 43.16 313 ASN A O 1
ATOM 2549 N N . THR A 1 314 ? 42.905 -39.380 -7.039 1.00 43.19 314 THR A N 1
ATOM 2550 C CA . THR A 1 314 ? 44.359 -39.276 -7.270 1.00 43.19 314 THR A CA 1
ATOM 2551 C C . THR A 1 314 ? 45.220 -40.040 -6.258 1.00 43.19 314 THR A C 1
ATOM 2553 O O . THR A 1 314 ? 46.416 -40.171 -6.489 1.00 43.19 314 THR A O 1
ATOM 2556 N N . ASP A 1 315 ? 44.628 -40.627 -5.210 1.00 44.03 315 ASP A N 1
ATOM 2557 C CA . ASP A 1 315 ? 45.366 -41.289 -4.114 1.00 44.03 315 ASP A CA 1
ATOM 2558 C C . ASP A 1 315 ? 45.155 -42.824 -4.037 1.00 44.03 315 ASP A C 1
ATOM 2560 O O . ASP A 1 315 ? 45.252 -43.425 -2.966 1.00 44.03 315 ASP A O 1
ATOM 2564 N N . LEU A 1 316 ? 44.874 -43.498 -5.163 1.00 47.19 316 LEU A N 1
ATOM 2565 C CA . LEU A 1 316 ? 44.765 -44.973 -5.225 1.00 47.19 316 LEU A CA 1
ATOM 2566 C C . LEU A 1 316 ? 45.689 -45.668 -6.241 1.00 47.19 316 LEU A C 1
ATOM 2568 O O . LEU A 1 316 ? 45.467 -46.834 -6.567 1.00 47.19 316 LEU A O 1
ATOM 2572 N N . GLU A 1 317 ? 46.770 -45.018 -6.668 1.00 42.47 317 GLU A N 1
ATOM 2573 C CA . GLU A 1 317 ? 47.909 -45.700 -7.299 1.00 42.47 317 GLU A CA 1
ATOM 2574 C C . GLU A 1 317 ? 49.232 -45.195 -6.702 1.00 42.47 317 GLU A C 1
ATOM 2576 O O . GLU A 1 317 ? 49.832 -44.260 -7.222 1.00 42.47 317 GLU A O 1
ATOM 2581 N N . ASP A 1 318 ? 49.628 -45.783 -5.564 1.00 34.84 318 ASP A N 1
ATOM 2582 C CA . ASP A 1 318 ? 50.983 -46.309 -5.278 1.00 34.84 318 ASP A CA 1
ATOM 2583 C C . ASP A 1 318 ? 51.050 -47.008 -3.901 1.00 34.84 318 ASP A C 1
ATOM 2585 O O . ASP A 1 318 ? 50.713 -46.391 -2.863 1.00 34.84 318 ASP A O 1
#

Sequence (318 aa):
MPIRVENDEIIDCAFLGSGYLNGVQLTTLVVFRKTDDKYTAESYYFNENNELTDKATMLQLGEVKPFAIMRTAEVNNFDGMQGYGYPKLYTAIPFLKTIDLCYSVLFGDLDKGQKLLFINEIMASMQKDQNGNSFLTQEQKKLFILLGEKLPDQKELIYEYNPEIRTAQIKEVFNLCLSLLSLSFGYGSKKYQLESGEIKTATEYVGQRQDSMQELNKQRVESIDYITDLVHALIWFHNTFSGEAEWSTEEEILVEFDDSYVTDKATELESWRNDALSFPDVLEFKIQYIMKRLNCEHEEAVKYLSTTTQDDNTDLED

Secondary structure (DSSP, 8-state):
-EEEEETTEEEEEEEEEEEEETTEEEEEEEEEEEETTEEEEEEEEE-TTSPEEEEEEEEE--SS-S------SSPP--TT-TTSPP-HHHHHHHHHHHHHHHHHHHHHHHHTTS-EEEEETTT--PPB-TTS-B---HHHHHHEEEEP---TTSS-SEEEE-----HHHHHHHHHHHHHHHHHHTTS-SSTT---SS----HHHHHHHHHHHHHHHHHHHHHHHHHHHHHHHHHHHHHHHHSS---S-TT---------TTTS-HHHHHHHHHHHHHH-TT-HHHHHHHHHHHHT--HHHHHHHHHHHHHHTTSSS--

Foldseek 3Di:
DADDADPLDRQKDKDWDWDDDPNFIKIKIWIWHADPLWIKIWIWIAGPVRDTDPDIDIDTGGNADLAFDQAQLDDAPDPPQRNHHHPLVVVLVVLVVLLVVLVVLLVVLVQLQAKAKEAEPVPDPFDADPVRDGDDDPVCVSHYDYDYDDDDDDDDNMDIDGRDNPVPVSLVSNLQSVQVSCVSQQQHRPPPRPDDDDDPDVVVVVVSLVSVVVSVVSSVVSVVVRVLSNVLSVLSCCVVPVVDNPDDSPDDDDDDDPCVPSDVLVVVLVVLVVVCVVCVVPCVSQLVSQCSVVVDDSVVSVVVVVVVVVVVPPPPDD

pLDDT: mean 79.04, std 12.56, range [34.84, 94.88]